Protein AF-A0A5N5KNG8-F1 (afdb_monomer)

Nearest PDB structures (foldseek):
  7qpd-assembly1_C  TM=7.716E-01  e=4.794E-08  Homo sapiens
  6eny-assembly1_G  TM=7.090E-01  e=4.203E-07  Homo sapiens
  1hhn-assembly1_A  TM=4.229E-01  e=1.286E-06  Rattus norvegicus
  1k9c-assembly1_A  TM=4.261E-01  e=5.469E-05  Rattus norvegicus

Radius of gyration: 86.92 Å; Cα contacts (8 Å, |Δi|>4): 122; chains: 1; bounding box: 174×64×246 Å

Sequence (342 aa):
MAVGKARKKYNVPYPTLYAVKSENKEAKLFNCVQNAMKFIGKPLMHATLACMSSGFTGSCLAGFGFLDKIHVDHVEFMGMGMSLPPLASLACPYAASEIAILKSRGSASDARLAAAHEQMRSAEEDAAEWKRKYDIAVREIKAALEKVAASSFEKDFQEMQEMMQQLKFEKEKTEVLLKEKDEILKAKDDEIEMKGKEHEKMKSEFQKLEIERLAQIERAQRHVESLYSNWDLFPPKTIKDPEAKKPEDWDDKEYIPDPEDKKPEGYEDIPKEIPDPAAKKPEDWDDEEDGEWTAPTISNTEYKGPWKPKKIKNPNYQGKWKAQIAHKLLQNTYKPTGLEAC

Solvent-accessible surface area (backbone atoms only — not comparable to full-atom values): 21913 Å² total; per-residue (Å²): 132,60,67,73,62,52,30,66,77,68,72,53,61,86,88,65,84,67,60,55,69,91,81,35,96,59,19,70,60,56,42,49,55,52,52,58,47,61,72,73,67,66,80,94,77,90,88,86,85,88,84,92,84,78,90,79,90,80,86,86,82,88,83,89,84,83,89,87,88,80,89,81,81,87,83,89,80,88,82,87,83,83,90,84,88,83,85,80,90,78,86,64,70,63,66,59,50,53,53,51,52,51,51,53,50,48,55,53,49,51,52,51,49,50,51,50,52,50,53,51,49,52,52,52,51,51,52,51,51,52,48,53,54,49,56,50,53,52,49,52,53,49,53,52,50,51,49,51,52,52,56,47,51,54,48,55,52,50,53,52,50,51,51,52,52,49,53,48,51,51,49,50,52,53,49,51,52,45,52,53,50,52,54,50,50,51,55,49,53,54,51,49,53,53,51,49,54,52,50,51,50,51,50,53,51,50,52,50,51,51,53,51,52,51,54,50,50,53,50,51,50,53,50,51,52,49,52,58,75,73,49,88,80,64,80,73,96,69,50,70,31,90,80,57,70,84,61,92,87,64,36,63,52,60,60,38,69,36,89,81,58,68,82,65,87,66,67,85,74,50,55,63,58,38,66,38,90,82,63,70,84,64,93,89,67,55,57,89,85,77,42,86,88,74,63,62,70,37,76,32,87,82,46,82,67,88,89,74,62,55,72,37,74,34,90,69,42,73,52,78,85,72,72,55,67,42,79,82,71,77,81,81,74,85,73,85,75,82,78,77,86,129

pLDDT: mean 72.71, std 20.7, range [26.59, 97.75]

Mean predicted aligned error: 23.55 Å

Structure (mmCIF, N/CA/C/O backbone):
data_AF-A0A5N5KNG8-F1
#
_entry.id   AF-A0A5N5KNG8-F1
#
loop_
_atom_site.group_PDB
_atom_site.id
_atom_site.type_symbol
_atom_site.label_atom_id
_atom_site.label_alt_id
_atom_site.label_comp_id
_atom_site.label_asym_id
_atom_site.label_entity_id
_atom_site.label_seq_id
_atom_site.pdbx_PDB_ins_code
_atom_site.Cartn_x
_atom_site.Cartn_y
_atom_site.Cartn_z
_atom_site.occupancy
_atom_site.B_iso_or_equiv
_atom_site.auth_seq_id
_atom_site.auth_comp_id
_atom_site.auth_asym_id
_atom_site.auth_atom_id
_atom_site.pdbx_PDB_model_num
ATOM 1 N N . MET A 1 1 ? 28.805 -31.243 -48.136 1.00 53.34 1 MET A N 1
ATOM 2 C CA . MET A 1 1 ? 27.585 -31.792 -47.492 1.00 53.34 1 MET A CA 1
ATOM 3 C C . MET A 1 1 ? 26.406 -31.601 -48.435 1.00 53.34 1 MET A C 1
ATOM 5 O O . MET A 1 1 ? 26.220 -30.491 -48.905 1.00 53.34 1 MET A O 1
ATOM 9 N N . ALA A 1 2 ? 25.622 -32.642 -48.726 1.00 66.31 2 ALA A N 1
ATOM 10 C CA . ALA A 1 2 ? 24.414 -32.495 -49.544 1.00 66.31 2 ALA A CA 1
ATOM 11 C C . ALA A 1 2 ? 23.352 -31.645 -48.814 1.00 66.31 2 ALA A C 1
ATOM 13 O O . ALA A 1 2 ? 23.141 -31.829 -47.612 1.00 66.31 2 ALA A O 1
ATOM 14 N N . VAL A 1 3 ? 22.659 -30.754 -49.535 1.00 66.75 3 VAL A N 1
ATOM 15 C CA . VAL A 1 3 ? 21.649 -29.814 -48.996 1.00 66.75 3 VAL A CA 1
ATOM 16 C C . VAL A 1 3 ? 20.580 -30.514 -48.143 1.00 66.75 3 VAL A C 1
ATOM 18 O O . VAL A 1 3 ? 20.184 -29.988 -47.105 1.00 66.75 3 VAL A O 1
ATOM 21 N N . GLY A 1 4 ? 20.175 -31.734 -48.509 1.00 71.81 4 GLY A N 1
ATOM 22 C CA . GLY A 1 4 ? 19.218 -32.527 -47.728 1.00 71.81 4 GLY A CA 1
ATOM 23 C C . GLY A 1 4 ? 19.711 -32.907 -46.323 1.00 71.81 4 GLY A C 1
ATOM 24 O O . GLY A 1 4 ? 18.935 -32.861 -45.371 1.00 71.81 4 GLY A O 1
ATOM 25 N N . LYS A 1 5 ? 21.009 -33.214 -46.154 1.00 76.62 5 LYS A N 1
ATOM 26 C CA . LYS A 1 5 ? 21.599 -33.497 -44.830 1.00 76.62 5 LYS A CA 1
ATOM 27 C C . LYS A 1 5 ? 21.676 -32.229 -43.973 1.00 76.62 5 LYS A C 1
ATOM 29 O O . LYS A 1 5 ? 21.407 -32.289 -42.778 1.00 76.62 5 LYS A O 1
ATOM 34 N N . ALA A 1 6 ? 21.979 -31.082 -44.588 1.00 71.69 6 ALA A N 1
ATOM 35 C CA . ALA A 1 6 ? 21.994 -29.793 -43.897 1.00 71.69 6 ALA A CA 1
ATOM 36 C C . ALA A 1 6 ? 20.587 -29.378 -43.427 1.00 71.69 6 ALA A C 1
ATOM 38 O O . ALA A 1 6 ? 20.432 -28.948 -42.291 1.00 71.69 6 ALA A O 1
ATOM 39 N N . ARG A 1 7 ? 19.545 -29.587 -44.245 1.00 76.81 7 ARG A N 1
ATOM 40 C CA . ARG A 1 7 ? 18.150 -29.288 -43.863 1.00 76.81 7 ARG A CA 1
ATOM 41 C C . ARG A 1 7 ? 17.686 -30.074 -42.636 1.00 76.81 7 ARG A C 1
ATOM 43 O O . ARG A 1 7 ? 17.068 -29.488 -41.757 1.00 76.81 7 ARG A O 1
ATOM 50 N N . LYS A 1 8 ? 18.040 -31.364 -42.543 1.00 75.88 8 LYS A N 1
ATOM 51 C CA . LYS A 1 8 ? 17.739 -32.195 -41.362 1.00 75.88 8 LYS A CA 1
ATOM 52 C C . LYS A 1 8 ? 18.493 -31.732 -40.115 1.00 75.88 8 LYS A C 1
ATOM 54 O O . LYS A 1 8 ? 17.898 -31.663 -39.050 1.00 75.88 8 LYS A O 1
ATOM 59 N N . LYS A 1 9 ? 19.778 -31.383 -40.248 1.00 76.06 9 LYS A N 1
ATOM 60 C CA . LYS A 1 9 ? 20.605 -30.919 -39.120 1.00 76.06 9 LYS A CA 1
ATOM 61 C C . LYS A 1 9 ? 20.106 -29.591 -38.534 1.00 76.06 9 LYS A C 1
ATOM 63 O O . LYS A 1 9 ? 20.180 -29.397 -37.330 1.00 76.06 9 LYS A O 1
ATOM 68 N N . TYR A 1 10 ? 19.597 -28.704 -39.388 1.00 72.81 10 TYR A N 1
ATOM 69 C CA . TYR A 1 10 ? 19.162 -27.354 -39.014 1.00 72.81 10 TYR A CA 1
ATOM 70 C C . TYR A 1 10 ? 17.643 -27.185 -38.896 1.00 72.81 10 TYR A C 1
ATOM 72 O O . TYR A 1 10 ? 17.178 -26.067 -38.704 1.00 72.81 10 TYR A O 1
ATOM 80 N N . ASN A 1 11 ? 16.886 -28.280 -39.003 1.00 76.25 11 ASN A N 1
ATOM 81 C CA . ASN A 1 11 ? 15.427 -28.316 -38.915 1.00 76.25 11 ASN A CA 1
ATOM 82 C C . ASN A 1 11 ? 14.712 -27.265 -39.792 1.00 76.25 11 ASN A C 1
ATOM 84 O O . ASN A 1 11 ? 13.784 -26.598 -39.346 1.00 76.25 11 ASN A O 1
ATOM 88 N N . VAL A 1 12 ? 15.164 -27.094 -41.043 1.00 77.06 12 VAL A N 1
ATOM 89 C CA . VAL A 1 12 ? 14.555 -26.148 -41.998 1.00 77.06 12 VAL A CA 1
ATOM 90 C C . VAL A 1 12 ? 13.649 -26.915 -42.976 1.00 77.06 12 VAL A C 1
ATOM 92 O O . VAL A 1 12 ? 14.178 -27.606 -43.863 1.00 77.06 12 VAL A O 1
ATOM 95 N N . PRO A 1 13 ? 12.309 -26.824 -42.847 1.00 74.38 13 PRO A N 1
ATOM 96 C CA . PRO A 1 13 ? 11.371 -27.542 -43.710 1.00 74.38 13 PRO A CA 1
ATOM 97 C C . PRO A 1 13 ? 11.353 -26.983 -45.146 1.00 74.38 13 PRO A C 1
ATOM 99 O O . PRO A 1 13 ? 11.681 -25.825 -45.398 1.00 74.38 13 PRO A O 1
ATOM 102 N N . TYR A 1 14 ? 10.994 -27.825 -46.119 1.00 66.56 14 TYR A N 1
ATOM 103 C CA . TYR A 1 14 ? 10.707 -27.391 -47.495 1.00 66.56 14 TYR A CA 1
ATOM 104 C C . TYR A 1 14 ? 9.306 -26.749 -47.528 1.00 66.56 14 TYR A C 1
ATOM 106 O O . TYR A 1 14 ? 8.426 -27.284 -46.854 1.00 66.56 14 TYR A O 1
ATOM 114 N N . PRO A 1 15 ? 9.055 -25.644 -48.260 1.00 71.69 15 PRO A N 1
ATOM 115 C CA . PRO A 1 15 ? 9.842 -25.047 -49.352 1.00 71.69 15 PRO A CA 1
ATOM 116 C C . PRO A 1 15 ? 10.860 -23.965 -48.953 1.00 71.69 15 PRO A C 1
ATOM 118 O O . PRO A 1 15 ? 11.519 -23.399 -49.825 1.00 71.69 15 PRO A O 1
ATOM 121 N N . THR A 1 16 ? 11.045 -23.677 -47.665 1.00 73.38 16 THR A N 1
ATOM 122 C CA . THR A 1 16 ? 11.906 -22.577 -47.204 1.00 73.38 16 THR A CA 1
ATOM 123 C C . THR A 1 16 ? 13.367 -22.772 -47.648 1.00 73.38 16 THR A C 1
ATOM 125 O O . THR A 1 16 ? 13.976 -23.825 -47.423 1.00 73.38 16 THR A O 1
ATOM 128 N N . LEU A 1 17 ? 13.929 -21.775 -48.350 1.00 66.81 17 LEU A N 1
ATOM 129 C CA . LEU A 1 17 ? 15.273 -21.833 -48.956 1.00 66.81 17 LEU A CA 1
ATOM 130 C C . LEU A 1 17 ? 16.379 -21.277 -48.050 1.00 66.81 17 LEU A C 1
ATOM 132 O O . LEU A 1 17 ? 17.514 -21.745 -48.124 1.00 66.81 17 LEU A O 1
ATOM 136 N N . TYR A 1 18 ? 16.049 -20.309 -47.197 1.00 73.50 18 TYR A N 1
ATOM 137 C CA . TYR A 1 18 ? 16.989 -19.625 -46.313 1.00 73.50 18 TYR A CA 1
ATOM 138 C C . TYR A 1 18 ? 16.508 -19.704 -44.869 1.00 73.50 18 TYR A C 1
ATOM 140 O O . TYR A 1 18 ? 15.319 -19.556 -44.604 1.00 73.50 18 TYR A O 1
ATOM 148 N N . ALA A 1 19 ? 17.434 -19.922 -43.938 1.00 75.50 19 ALA A N 1
ATOM 149 C CA . ALA A 1 19 ? 17.120 -19.866 -42.516 1.00 75.50 19 ALA A CA 1
ATOM 150 C C . ALA A 1 19 ? 17.065 -18.400 -42.056 1.00 75.50 19 ALA A C 1
ATOM 152 O O . ALA A 1 19 ? 17.975 -17.617 -42.365 1.00 75.50 19 ALA A O 1
ATOM 153 N N . VAL A 1 20 ? 16.018 -18.038 -41.310 1.00 71.38 20 VAL A N 1
ATOM 154 C CA . VAL A 1 20 ? 15.867 -16.711 -40.700 1.00 71.38 20 VAL A CA 1
ATOM 155 C C . VAL A 1 20 ? 16.736 -16.644 -39.440 1.00 71.38 20 VAL A C 1
ATOM 157 O O . VAL A 1 20 ? 16.743 -17.563 -38.622 1.00 71.38 20 VAL A O 1
ATOM 160 N N . LYS A 1 21 ? 17.507 -15.561 -39.279 1.00 64.31 21 LYS A N 1
ATOM 161 C CA . LYS A 1 21 ? 18.479 -15.413 -38.174 1.00 64.31 21 LYS A CA 1
ATOM 162 C C . LYS A 1 21 ? 17.835 -15.390 -36.781 1.00 64.31 21 LYS A C 1
ATOM 164 O O . LYS A 1 21 ? 18.529 -15.687 -35.816 1.00 64.31 21 LYS A O 1
ATOM 169 N N . SER A 1 22 ? 16.555 -15.036 -36.680 1.00 65.50 22 SER A N 1
ATOM 170 C CA . SER A 1 22 ? 15.796 -15.015 -35.423 1.00 65.50 22 SER A CA 1
ATOM 171 C C . SER A 1 22 ? 15.441 -16.412 -34.910 1.00 65.50 22 SER A C 1
ATOM 173 O O . SER A 1 22 ? 15.302 -16.595 -33.708 1.00 65.50 22 SER A O 1
ATOM 175 N N . GLU A 1 23 ? 15.324 -17.400 -35.799 1.00 62.38 23 GLU A N 1
ATOM 176 C CA . GLU A 1 23 ? 14.787 -18.728 -35.471 1.00 62.38 23 GLU A CA 1
ATOM 177 C C . GLU A 1 23 ? 15.878 -19.792 -35.293 1.00 62.38 23 GLU A C 1
ATOM 179 O O . GLU A 1 23 ? 15.642 -20.827 -34.673 1.00 62.38 23 GLU A O 1
ATOM 184 N N . ASN A 1 24 ? 17.095 -19.561 -35.806 1.00 62.09 24 ASN A N 1
ATOM 185 C CA . ASN A 1 24 ? 18.189 -20.524 -35.692 1.00 62.09 24 ASN A CA 1
ATOM 186 C C . ASN A 1 24 ? 19.553 -19.836 -35.516 1.00 62.09 24 ASN A C 1
ATOM 188 O O . ASN A 1 24 ? 20.009 -19.091 -36.389 1.00 62.09 24 ASN A O 1
ATOM 192 N N . LYS A 1 25 ? 20.245 -20.132 -34.404 1.00 69.75 25 LYS A N 1
ATOM 193 C CA . LYS A 1 25 ? 21.561 -19.551 -34.069 1.00 69.75 25 LYS A CA 1
ATOM 194 C C . LYS A 1 25 ? 22.633 -19.859 -35.129 1.00 69.75 25 LYS A C 1
ATOM 196 O O . LYS A 1 25 ? 23.570 -19.082 -35.294 1.00 69.75 25 LYS A O 1
ATOM 201 N N . GLU A 1 26 ? 22.463 -20.931 -35.908 1.00 68.75 26 GLU A N 1
ATOM 202 C CA . GLU A 1 26 ? 23.384 -21.346 -36.980 1.00 68.75 26 GLU A CA 1
ATOM 203 C C . GLU A 1 26 ? 22.920 -20.946 -38.400 1.00 68.75 26 GLU A C 1
ATOM 205 O O . GLU A 1 26 ? 23.495 -21.387 -39.400 1.00 68.75 26 GLU A O 1
ATOM 210 N N . ALA A 1 27 ? 21.926 -20.054 -38.529 1.00 71.25 27 ALA A N 1
ATOM 211 C CA . ALA A 1 27 ? 21.366 -19.628 -39.820 1.00 71.25 27 ALA A CA 1
ATOM 212 C C . ALA A 1 27 ? 22.417 -19.093 -40.816 1.00 71.25 27 ALA A C 1
ATOM 214 O O . ALA A 1 27 ? 22.312 -19.320 -42.025 1.00 71.25 27 ALA A O 1
ATOM 215 N N . LYS A 1 28 ? 23.470 -18.419 -40.327 1.00 74.94 28 LYS A N 1
ATOM 216 C CA . LYS A 1 28 ? 24.573 -17.923 -41.173 1.00 74.94 28 LYS A CA 1
ATOM 217 C C . LYS A 1 28 ? 25.338 -19.065 -41.859 1.00 74.94 28 LYS A C 1
ATOM 219 O O . LYS A 1 28 ? 25.680 -18.938 -43.034 1.00 74.94 28 LYS A O 1
ATOM 224 N N . LEU A 1 29 ? 25.568 -20.179 -41.160 1.00 73.19 29 LEU A N 1
ATOM 225 C CA . LEU A 1 29 ? 26.319 -21.323 -41.682 1.00 73.19 29 LEU A CA 1
ATOM 226 C C . LEU A 1 29 ? 25.493 -22.104 -42.714 1.00 73.19 29 LEU A C 1
ATOM 228 O O . LEU A 1 29 ? 26.003 -22.445 -43.781 1.00 73.19 29 LEU A O 1
ATOM 232 N N . PHE A 1 30 ? 24.195 -22.304 -42.456 1.00 75.69 30 PHE A N 1
ATOM 233 C CA . PHE A 1 30 ? 23.280 -22.932 -43.416 1.00 75.69 30 PHE A CA 1
ATOM 234 C C . PHE A 1 30 ? 23.156 -22.122 -44.718 1.00 75.69 30 PHE A C 1
ATOM 236 O O . PHE A 1 30 ? 23.279 -22.688 -45.806 1.00 75.69 30 PHE A O 1
ATOM 243 N N . ASN A 1 31 ? 22.986 -20.798 -44.625 1.00 78.06 31 ASN A N 1
ATOM 244 C CA . ASN A 1 31 ? 22.867 -19.924 -45.798 1.00 78.06 31 ASN A CA 1
ATOM 245 C C . ASN A 1 31 ? 24.171 -19.879 -46.621 1.00 78.06 31 ASN A C 1
ATOM 247 O O . ASN A 1 31 ? 24.119 -19.808 -47.849 1.00 78.06 31 ASN A O 1
ATOM 251 N N . CYS A 1 32 ? 25.334 -20.004 -45.973 1.00 77.50 32 CYS A N 1
ATOM 252 C CA . CYS A 1 32 ? 26.623 -20.158 -46.654 1.00 77.50 32 CYS A CA 1
ATOM 253 C C . CYS A 1 32 ? 26.679 -21.455 -47.485 1.00 77.50 32 CYS A C 1
ATOM 255 O O . CYS A 1 32 ? 27.015 -21.421 -48.669 1.00 77.50 32 CYS A O 1
ATOM 257 N N . VAL A 1 33 ? 26.251 -22.587 -46.912 1.00 73.00 33 VAL A N 1
ATOM 258 C CA . VAL A 1 33 ? 26.192 -23.882 -47.617 1.00 73.00 33 VAL A CA 1
ATOM 259 C C . VAL A 1 33 ? 25.193 -23.854 -48.782 1.00 73.00 33 VAL A C 1
ATOM 261 O O . VAL A 1 33 ? 25.483 -24.400 -49.847 1.00 73.00 33 VAL A O 1
ATOM 264 N N . GLN A 1 34 ? 24.041 -23.191 -48.622 1.00 70.69 34 GLN A N 1
ATOM 265 C CA . GLN A 1 34 ? 23.083 -22.991 -49.720 1.00 70.69 34 GLN A CA 1
ATOM 266 C C . GLN A 1 34 ? 23.686 -22.170 -50.868 1.00 70.69 34 GLN A C 1
ATOM 268 O O . GLN A 1 34 ? 23.514 -22.520 -52.035 1.00 70.69 34 GLN A O 1
ATOM 273 N N . ASN A 1 35 ? 24.427 -21.105 -50.554 1.00 69.06 35 ASN A N 1
ATOM 274 C CA . ASN A 1 35 ? 25.057 -20.257 -51.565 1.00 69.06 35 ASN A CA 1
ATOM 275 C C . ASN A 1 35 ? 26.222 -20.962 -52.281 1.00 69.06 35 ASN A C 1
ATOM 277 O O . ASN A 1 35 ? 26.366 -20.806 -53.491 1.00 69.06 35 ASN A O 1
ATOM 281 N N . ALA A 1 36 ? 26.991 -21.798 -51.578 1.00 64.75 36 ALA A N 1
ATOM 282 C CA . ALA A 1 36 ? 28.022 -22.632 -52.197 1.00 64.75 36 ALA A CA 1
ATOM 283 C C . ALA A 1 36 ? 27.419 -23.637 -53.199 1.00 64.75 36 ALA A C 1
ATOM 285 O O . ALA A 1 36 ? 27.959 -23.842 -54.284 1.00 64.75 36 ALA A O 1
ATOM 286 N N . MET A 1 37 ? 26.251 -24.210 -52.887 1.00 58.09 37 MET A N 1
ATOM 287 C CA . MET A 1 37 ? 25.558 -25.135 -53.792 1.00 58.09 37 MET A CA 1
ATOM 288 C C . MET A 1 37 ? 24.884 -24.422 -54.982 1.00 58.09 37 MET A C 1
ATOM 290 O O . MET A 1 37 ? 24.762 -25.020 -56.049 1.00 58.09 37 MET A O 1
ATOM 294 N N . LYS A 1 38 ? 24.492 -23.141 -54.844 1.00 57.88 38 LYS A N 1
ATOM 295 C CA . LYS A 1 38 ? 23.964 -22.317 -55.955 1.00 57.88 38 LYS A CA 1
ATOM 296 C C . LYS A 1 38 ? 24.976 -22.114 -57.088 1.00 57.88 38 LYS A C 1
ATOM 298 O O . LYS A 1 38 ? 24.559 -21.961 -58.232 1.00 57.88 38 LYS A O 1
ATOM 303 N N . PHE A 1 39 ? 26.276 -22.133 -56.789 1.00 45.56 39 PHE A N 1
ATOM 304 C CA . PHE A 1 39 ? 27.335 -22.046 -57.802 1.00 45.56 39 PHE A CA 1
ATOM 305 C C . PHE A 1 39 ? 27.650 -23.390 -58.470 1.00 45.56 39 PHE A C 1
ATOM 307 O O . PHE A 1 39 ? 28.052 -23.414 -59.627 1.00 45.56 39 PHE A O 1
ATOM 314 N N . ILE A 1 40 ? 27.419 -24.503 -57.774 1.00 51.41 40 ILE A N 1
ATOM 315 C CA . ILE A 1 40 ? 27.698 -25.860 -58.275 1.00 51.41 40 ILE A CA 1
ATOM 316 C C . ILE A 1 40 ? 26.503 -26.422 -59.076 1.00 51.41 40 ILE A C 1
ATOM 318 O O . ILE A 1 40 ? 26.654 -27.352 -59.861 1.00 51.41 40 ILE A O 1
ATOM 322 N N . GLY A 1 41 ? 25.309 -25.844 -58.913 1.00 42.81 41 GLY A N 1
ATOM 323 C CA . GLY A 1 41 ? 24.054 -26.312 -59.508 1.00 42.81 41 GLY A CA 1
ATOM 324 C C . GLY A 1 41 ? 23.538 -25.521 -60.715 1.00 42.81 41 GLY A C 1
ATOM 325 O O . GLY A 1 41 ? 22.322 -25.402 -60.851 1.00 42.81 41 GLY A O 1
ATOM 326 N N . LYS A 1 42 ? 24.403 -24.967 -61.578 1.00 36.22 42 LYS A N 1
ATOM 327 C CA . LYS A 1 42 ? 23.974 -24.500 -62.911 1.00 36.22 42 LYS A CA 1
ATOM 328 C C . LYS A 1 42 ? 24.311 -25.568 -63.959 1.00 36.22 42 LYS A C 1
ATOM 330 O O . LYS A 1 42 ? 25.494 -25.803 -64.197 1.00 36.22 42 LYS A O 1
ATOM 335 N N . PRO A 1 43 ? 23.315 -26.223 -64.584 1.00 35.75 43 PRO A N 1
ATOM 336 C CA . PRO A 1 43 ? 23.575 -27.144 -65.673 1.00 35.75 43 PRO A CA 1
ATOM 337 C C . PRO A 1 43 ? 24.025 -26.360 -66.909 1.00 35.75 43 PRO A C 1
ATOM 339 O O . PRO A 1 43 ? 23.364 -25.431 -67.369 1.00 35.75 43 PRO A O 1
ATOM 342 N N . LEU A 1 44 ? 25.184 -26.774 -67.405 1.00 41.16 44 LEU A N 1
ATOM 343 C CA . LEU A 1 44 ? 25.725 -26.584 -68.741 1.00 41.16 44 LEU A CA 1
ATOM 344 C C . LEU A 1 44 ? 24.648 -26.815 -69.817 1.00 41.16 44 LEU A C 1
ATOM 346 O O . LEU A 1 44 ? 24.473 -27.945 -70.244 1.00 41.16 44 LEU A O 1
ATOM 350 N N . MET A 1 45 ? 23.935 -25.770 -70.242 1.00 39.03 45 MET A N 1
ATOM 351 C CA . MET A 1 45 ? 23.184 -25.709 -71.504 1.00 39.03 45 MET A CA 1
ATOM 352 C C . MET A 1 45 ? 23.050 -24.231 -71.907 1.00 39.03 45 MET A C 1
ATOM 354 O O . MET A 1 45 ? 22.549 -23.440 -71.111 1.00 39.03 45 MET A O 1
ATOM 358 N N . HIS A 1 46 ? 23.426 -23.903 -73.149 1.00 38.62 46 HIS A N 1
ATOM 359 C CA . HIS A 1 46 ? 23.447 -22.582 -73.821 1.00 38.62 46 HIS A CA 1
ATOM 360 C C . HIS A 1 46 ? 24.783 -21.821 -73.794 1.00 38.62 46 HIS A C 1
ATOM 362 O O . HIS A 1 46 ? 24.921 -20.804 -73.122 1.00 38.62 46 HIS A O 1
ATOM 368 N N . ALA A 1 47 ? 25.732 -22.284 -74.616 1.00 32.94 47 ALA A N 1
ATOM 369 C CA . ALA A 1 47 ? 26.633 -21.419 -75.390 1.00 32.94 47 ALA A CA 1
ATOM 370 C C . ALA A 1 47 ? 27.302 -22.219 -76.530 1.00 32.94 47 ALA A C 1
ATOM 372 O O . ALA A 1 47 ? 28.520 -22.334 -76.600 1.00 32.94 47 ALA A O 1
ATOM 373 N N . THR A 1 48 ? 26.500 -22.810 -77.419 1.00 35.50 48 THR A N 1
ATOM 374 C CA . THR A 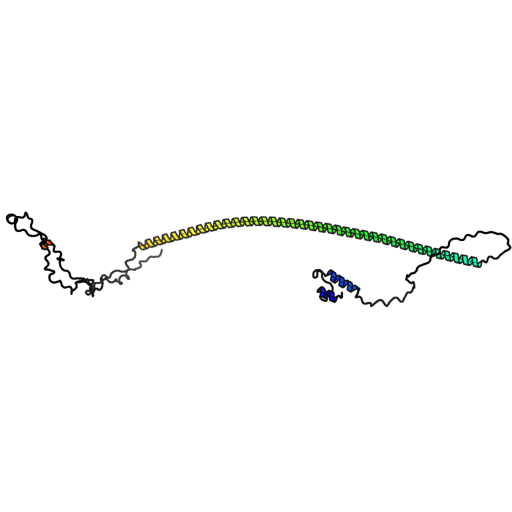1 48 ? 26.968 -23.408 -78.685 1.00 35.50 48 THR A CA 1
ATOM 375 C C . THR A 1 48 ? 26.015 -23.058 -79.824 1.00 35.50 48 THR A C 1
ATOM 377 O O . THR A 1 48 ? 25.496 -23.942 -80.489 1.00 35.50 48 THR A O 1
ATOM 380 N N . LEU A 1 49 ? 25.757 -21.765 -80.051 1.00 39.28 49 LEU A N 1
ATOM 381 C CA . LEU A 1 49 ? 25.366 -21.256 -81.372 1.00 39.28 49 LEU A CA 1
ATOM 382 C C . LEU A 1 49 ? 25.431 -19.722 -81.388 1.00 39.28 49 LEU A C 1
ATOM 384 O O . LEU A 1 49 ? 24.586 -19.081 -80.774 1.00 39.28 49 LEU A O 1
ATOM 388 N N . ALA A 1 50 ? 26.450 -19.183 -82.065 1.00 35.44 50 ALA A N 1
ATOM 389 C CA . ALA A 1 50 ? 26.555 -17.846 -82.679 1.00 35.44 50 ALA A CA 1
ATOM 390 C C . ALA A 1 50 ? 27.970 -17.271 -82.503 1.00 35.44 50 ALA A C 1
ATOM 392 O O . ALA A 1 50 ? 28.215 -16.454 -81.626 1.00 35.44 50 ALA A O 1
ATOM 393 N N . CYS A 1 51 ? 28.901 -17.733 -83.340 1.00 29.61 51 CYS A N 1
ATOM 394 C CA . CYS A 1 51 ? 29.984 -16.913 -83.897 1.00 29.61 51 CYS A CA 1
ATOM 395 C C . CYS A 1 51 ? 30.663 -17.694 -85.036 1.00 29.61 51 CYS A C 1
ATOM 397 O O . CYS A 1 51 ? 31.846 -18.011 -85.000 1.00 29.61 51 CYS A O 1
ATOM 399 N N . MET A 1 52 ? 29.877 -18.033 -86.062 1.00 36.72 52 MET A N 1
ATOM 400 C CA . MET A 1 52 ? 30.394 -18.235 -87.415 1.00 36.72 52 MET A CA 1
ATOM 401 C C . MET A 1 52 ? 30.012 -17.001 -88.232 1.00 36.72 52 MET A C 1
ATOM 403 O O . MET A 1 52 ? 29.005 -17.028 -88.923 1.00 36.72 52 MET A O 1
ATOM 407 N N . SER A 1 53 ? 30.777 -15.915 -88.084 1.00 43.28 53 SER A N 1
ATOM 408 C CA . SER A 1 53 ? 30.926 -14.846 -89.090 1.00 43.28 53 SER A CA 1
ATOM 409 C C . SER A 1 53 ? 31.819 -13.718 -88.562 1.00 43.28 53 SER A C 1
ATOM 411 O O . SER A 1 53 ? 31.334 -12.636 -88.257 1.00 43.28 53 SER A O 1
ATOM 413 N N . SER A 1 54 ? 33.117 -13.988 -88.438 1.00 37.03 54 SER A N 1
ATOM 414 C CA . SER A 1 54 ? 34.206 -13.055 -88.778 1.00 37.03 54 SER A CA 1
ATOM 415 C C . SER A 1 54 ? 35.501 -13.653 -88.246 1.00 37.03 54 SER A C 1
ATOM 417 O O . SER A 1 54 ? 35.793 -13.592 -87.052 1.00 37.03 54 SER A O 1
ATOM 419 N N . GLY A 1 55 ? 36.251 -14.297 -89.136 1.00 38.59 55 GLY A N 1
ATOM 420 C CA . GLY A 1 55 ? 37.598 -14.735 -88.823 1.00 38.59 55 GLY A CA 1
ATOM 421 C C . GLY A 1 55 ? 38.513 -13.536 -88.604 1.00 38.59 55 GLY A C 1
ATOM 422 O O . GLY A 1 55 ? 38.462 -12.571 -89.358 1.00 38.59 55 GLY A O 1
ATOM 423 N N . PHE A 1 56 ? 39.386 -13.638 -87.612 1.00 28.97 56 PHE A N 1
ATOM 424 C CA . PHE A 1 56 ? 40.811 -13.464 -87.851 1.00 28.97 56 PHE A CA 1
ATOM 425 C C . PHE A 1 56 ? 41.567 -14.259 -86.788 1.00 28.97 56 PHE A C 1
ATOM 427 O O . PHE A 1 56 ? 41.358 -14.122 -85.586 1.00 28.97 56 PHE A O 1
ATOM 434 N N . THR A 1 57 ? 42.375 -15.184 -87.278 1.00 37.91 57 THR A N 1
ATOM 435 C CA . THR A 1 57 ? 43.226 -16.104 -86.535 1.00 37.91 57 THR A CA 1
ATOM 436 C C . THR A 1 57 ? 44.364 -15.356 -85.843 1.00 37.91 57 THR A C 1
ATOM 438 O O . THR A 1 57 ? 45.050 -14.566 -86.487 1.00 37.91 57 THR A O 1
ATOM 441 N N . GLY A 1 58 ? 44.616 -15.661 -84.570 1.00 31.80 58 GLY A N 1
ATOM 442 C CA . GLY A 1 58 ? 45.774 -15.167 -83.822 1.00 31.80 58 GLY A CA 1
ATOM 443 C C . GLY A 1 58 ? 45.877 -15.852 -82.462 1.00 31.80 58 GLY A C 1
ATOM 444 O O . GLY A 1 58 ? 45.198 -15.476 -81.518 1.00 31.80 58 GLY A O 1
ATOM 445 N N . SER A 1 59 ? 46.677 -16.913 -82.415 1.00 35.53 59 SER A N 1
ATOM 446 C CA . SER A 1 59 ? 46.823 -17.885 -81.330 1.00 35.53 59 SER A CA 1
ATOM 447 C C . SER A 1 59 ? 47.444 -17.302 -80.053 1.00 35.53 59 SER A C 1
ATOM 449 O O . SER A 1 59 ? 48.539 -16.748 -80.093 1.00 35.53 59 SER A O 1
ATOM 451 N N . CYS A 1 60 ? 46.807 -17.545 -78.906 1.00 29.17 60 CYS A N 1
ATOM 452 C CA . CYS A 1 60 ? 47.493 -17.663 -77.619 1.00 29.17 60 CYS A CA 1
ATOM 453 C C . CYS A 1 60 ? 47.991 -19.107 -77.475 1.00 29.17 60 CYS A C 1
ATOM 455 O O . CYS A 1 60 ? 47.213 -20.029 -77.702 1.00 29.17 60 CYS A O 1
ATOM 457 N N . LEU A 1 61 ? 49.243 -19.319 -77.064 1.00 32.31 61 LEU A N 1
ATOM 458 C CA . LEU A 1 61 ? 49.569 -20.006 -75.806 1.00 32.31 61 LEU A CA 1
ATOM 459 C C . LEU A 1 61 ? 51.083 -20.168 -75.626 1.00 32.31 61 LEU A C 1
ATOM 461 O O . LEU A 1 61 ? 51.837 -20.471 -76.545 1.00 32.31 61 LEU A O 1
ATOM 465 N N . ALA A 1 62 ? 51.469 -19.943 -74.377 1.00 31.84 62 ALA A N 1
ATOM 466 C CA . ALA A 1 62 ? 52.786 -20.108 -73.797 1.00 31.84 62 ALA A CA 1
ATOM 467 C C . ALA A 1 62 ? 53.218 -21.582 -73.702 1.00 31.84 62 ALA A C 1
ATOM 469 O O . ALA A 1 62 ? 52.370 -22.467 -73.588 1.00 31.84 62 ALA A O 1
ATOM 470 N N . GLY A 1 63 ? 54.532 -21.819 -73.588 1.00 29.73 63 GLY A N 1
ATOM 471 C CA . GLY A 1 63 ? 55.040 -23.032 -72.942 1.00 29.73 63 GLY A CA 1
ATOM 472 C C . GLY A 1 63 ? 56.490 -23.438 -73.234 1.00 29.73 63 GLY A C 1
ATOM 473 O O . GLY A 1 63 ? 56.718 -24.187 -74.169 1.00 29.73 63 GLY A O 1
ATOM 474 N N . PHE A 1 64 ? 57.388 -23.058 -72.313 1.00 27.20 64 PHE A N 1
ATOM 475 C CA . PHE A 1 64 ? 58.562 -23.807 -71.807 1.00 27.20 64 PHE A CA 1
ATOM 476 C C . PHE A 1 64 ? 59.821 -24.084 -72.665 1.00 27.20 64 PHE A C 1
ATOM 478 O O . PHE A 1 64 ? 59.761 -24.688 -73.726 1.00 27.20 64 PHE A O 1
ATOM 485 N N . GLY A 1 65 ? 60.983 -23.817 -72.037 1.00 27.00 65 GLY A N 1
ATOM 486 C CA . GLY A 1 65 ? 62.255 -24.544 -72.230 1.00 27.00 65 GLY A CA 1
ATOM 487 C C . GLY A 1 65 ? 63.399 -23.695 -72.814 1.00 27.00 65 GLY A C 1
ATOM 488 O O . GLY A 1 65 ? 63.414 -23.477 -74.011 1.00 27.00 65 GLY A O 1
ATOM 489 N N . PHE A 1 66 ? 64.223 -23.000 -72.017 1.00 27.08 66 PHE A N 1
ATOM 490 C CA . PHE A 1 66 ? 65.520 -23.425 -71.435 1.00 27.08 66 PHE A CA 1
ATOM 491 C C . PHE A 1 66 ? 66.696 -23.601 -72.433 1.00 27.08 66 PHE A C 1
ATOM 493 O O . PHE A 1 66 ? 66.600 -24.427 -73.330 1.00 27.08 66 PHE A O 1
ATOM 500 N N . LEU A 1 67 ? 67.811 -22.895 -72.137 1.00 30.94 67 LEU A N 1
ATOM 501 C CA . LEU A 1 67 ? 69.179 -22.933 -72.721 1.00 30.94 67 LEU A CA 1
ATOM 502 C C . LEU A 1 67 ? 69.258 -22.567 -74.224 1.00 30.94 67 LEU A C 1
ATOM 504 O O . LEU A 1 67 ? 68.530 -23.089 -75.045 1.00 30.94 67 LEU A O 1
ATOM 508 N N . ASP A 1 68 ? 70.085 -21.622 -74.669 1.00 27.53 68 ASP A N 1
ATOM 509 C CA . ASP A 1 68 ? 71.527 -21.644 -74.465 1.00 27.53 68 ASP A CA 1
ATOM 510 C C . ASP A 1 68 ? 72.203 -20.275 -74.627 1.00 27.53 68 ASP A C 1
ATOM 512 O O . ASP A 1 68 ? 71.713 -19.338 -75.258 1.00 27.53 68 ASP A O 1
ATOM 516 N N . LYS A 1 69 ? 73.377 -20.207 -74.015 1.00 34.66 69 LYS A N 1
ATOM 517 C CA . LYS A 1 69 ? 74.254 -19.061 -73.829 1.00 34.66 69 LYS A CA 1
ATOM 518 C C . LYS A 1 69 ? 75.439 -19.248 -74.767 1.00 34.66 69 LYS A C 1
ATOM 520 O O . LYS A 1 69 ? 76.218 -20.159 -74.531 1.00 34.66 69 LYS A O 1
ATOM 525 N N . ILE A 1 70 ? 75.630 -18.388 -75.769 1.00 32.50 70 ILE A N 1
ATOM 526 C CA . ILE A 1 70 ? 76.916 -18.301 -76.479 1.00 32.50 70 ILE A CA 1
ATOM 527 C C . ILE A 1 70 ? 77.303 -16.827 -76.657 1.00 32.50 70 ILE A C 1
ATOM 529 O O . ILE A 1 70 ? 76.782 -16.107 -77.502 1.00 32.50 70 ILE A O 1
ATOM 533 N N . HIS A 1 71 ? 78.225 -16.409 -75.787 1.00 29.36 71 HIS A N 1
ATOM 534 C CA . HIS A 1 71 ? 79.255 -15.404 -76.052 1.00 29.36 71 HIS A CA 1
ATOM 535 C C . HIS A 1 71 ? 80.102 -15.864 -77.244 1.00 29.36 71 HIS A C 1
ATOM 537 O O . HIS A 1 71 ? 80.564 -17.001 -77.205 1.00 29.36 71 HIS A O 1
ATOM 543 N N . VAL A 1 72 ? 80.415 -14.980 -78.195 1.00 31.59 72 VAL A N 1
ATOM 544 C CA . VAL A 1 72 ? 81.732 -14.996 -78.854 1.00 31.59 72 VAL A CA 1
ATOM 545 C C . VAL A 1 72 ? 82.186 -13.558 -79.092 1.00 31.59 72 VAL A C 1
ATOM 547 O O . VAL A 1 72 ? 81.591 -12.808 -79.864 1.00 31.59 72 VAL A O 1
ATOM 550 N N . ASP A 1 73 ? 83.250 -13.222 -78.376 1.00 32.03 73 ASP A N 1
ATOM 551 C CA . ASP A 1 73 ? 84.124 -12.075 -78.543 1.00 32.03 73 ASP A CA 1
ATOM 552 C C . ASP A 1 73 ? 84.934 -12.139 -79.855 1.00 32.03 73 ASP A C 1
ATOM 554 O O . ASP A 1 73 ? 85.317 -13.210 -80.316 1.00 32.03 73 ASP A O 1
ATOM 558 N N . HIS A 1 74 ? 85.233 -10.953 -80.391 1.00 30.23 74 HIS A N 1
ATOM 559 C CA . HIS A 1 74 ? 86.534 -10.525 -80.931 1.00 30.23 74 HIS A 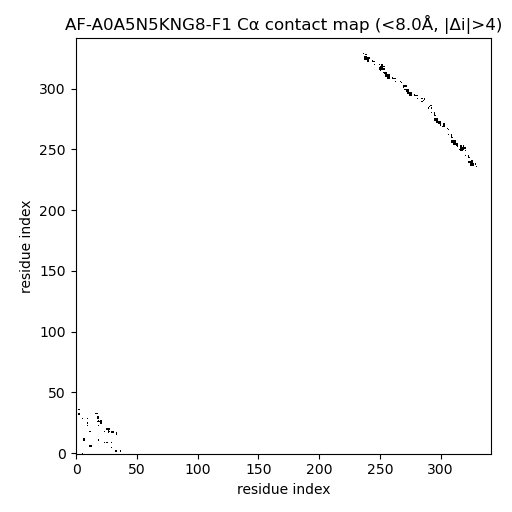CA 1
ATOM 560 C C . HIS A 1 74 ? 87.304 -11.443 -81.909 1.00 30.23 74 HIS A C 1
ATOM 562 O O . HIS A 1 74 ? 87.924 -12.424 -81.512 1.00 30.23 74 HIS A O 1
ATOM 568 N N . VAL A 1 75 ? 87.462 -10.988 -83.161 1.00 31.06 75 VAL A N 1
ATOM 569 C CA . VAL A 1 75 ? 88.664 -11.267 -83.972 1.00 31.06 75 VAL A CA 1
ATOM 570 C C . VAL A 1 75 ? 89.071 -9.992 -84.717 1.00 31.06 75 VAL A C 1
ATOM 572 O O . VAL A 1 75 ? 88.429 -9.580 -85.681 1.00 31.06 75 VAL A O 1
ATOM 575 N N . GLU A 1 76 ? 90.154 -9.372 -84.248 1.00 35.72 76 GLU A N 1
ATOM 576 C CA . GLU A 1 76 ? 91.017 -8.505 -85.053 1.00 35.72 76 GLU A CA 1
ATOM 577 C C . GLU A 1 76 ? 91.873 -9.380 -85.980 1.00 35.72 76 GLU A C 1
ATOM 579 O O . GLU A 1 76 ? 92.386 -10.415 -85.555 1.00 35.72 76 GLU A O 1
ATOM 584 N N . PHE A 1 77 ? 92.111 -8.932 -87.216 1.00 26.59 77 PHE A N 1
ATOM 585 C CA . PHE A 1 77 ? 93.263 -9.384 -87.997 1.00 26.59 77 PHE A CA 1
ATOM 586 C C . PHE A 1 77 ? 93.811 -8.228 -88.848 1.00 26.59 77 PHE A C 1
ATOM 588 O O . PHE A 1 77 ? 93.189 -7.781 -89.811 1.00 26.59 77 PHE A O 1
ATOM 595 N N . MET A 1 78 ? 94.981 -7.721 -88.449 1.00 29.97 78 MET A N 1
ATOM 596 C CA . MET A 1 78 ? 95.874 -6.880 -89.254 1.00 29.97 78 MET A CA 1
ATOM 597 C C . MET A 1 78 ? 96.495 -7.692 -90.402 1.00 29.97 78 MET A C 1
ATOM 599 O O . MET A 1 78 ? 96.817 -8.860 -90.209 1.00 29.97 78 MET A O 1
ATOM 603 N N . GLY A 1 79 ? 96.829 -7.038 -91.525 1.00 30.91 79 GLY A N 1
ATOM 604 C CA . GLY A 1 79 ? 97.960 -7.490 -92.353 1.00 30.91 79 GLY A CA 1
ATOM 605 C C . GLY A 1 79 ? 97.912 -7.208 -93.859 1.00 30.91 79 GLY A C 1
ATOM 606 O O . GLY A 1 79 ? 97.484 -8.063 -94.615 1.00 30.91 79 GLY A O 1
ATOM 607 N N . MET A 1 80 ? 98.462 -6.048 -94.249 1.00 28.80 80 MET A N 1
ATOM 608 C CA . MET A 1 80 ? 99.389 -5.789 -95.379 1.00 28.80 80 MET A CA 1
ATOM 609 C C . MET A 1 80 ? 99.061 -6.182 -96.843 1.00 28.80 80 MET A C 1
ATOM 611 O O . MET A 1 80 ? 98.783 -7.328 -97.160 1.00 28.80 80 MET A O 1
ATOM 615 N N . GLY A 1 81 ? 99.377 -5.249 -97.765 1.00 31.23 81 GLY A N 1
ATOM 616 C CA . GLY A 1 81 ? 100.217 -5.598 -98.931 1.00 31.23 81 GLY A CA 1
ATOM 617 C C . GLY A 1 81 ? 99.673 -5.403 -100.357 1.00 31.23 81 GLY A C 1
ATOM 618 O O . GLY A 1 81 ? 99.448 -6.377 -101.052 1.00 31.23 81 GLY A O 1
ATOM 619 N N . MET A 1 82 ? 99.538 -4.142 -100.787 1.00 31.33 82 MET A N 1
ATOM 620 C CA . MET A 1 82 ? 99.867 -3.542 -102.107 1.00 31.33 82 MET A CA 1
ATOM 621 C C . MET A 1 82 ? 99.729 -4.291 -103.469 1.00 31.33 82 MET A C 1
ATOM 623 O O . MET A 1 82 ? 100.351 -5.319 -103.701 1.00 31.33 82 MET A O 1
ATOM 627 N N . SER A 1 83 ? 99.192 -3.510 -104.440 1.00 33.16 83 SER A N 1
ATOM 628 C CA . SER A 1 83 ? 99.567 -3.385 -105.883 1.00 33.16 83 SER A CA 1
ATOM 629 C C . SER A 1 83 ? 99.040 -4.458 -106.867 1.00 33.16 83 SER A C 1
ATOM 631 O O . SER A 1 83 ? 99.251 -5.635 -106.628 1.00 33.16 83 SER A O 1
ATOM 633 N N . LEU A 1 84 ? 98.429 -4.194 -108.039 1.00 29.94 84 LEU A N 1
ATOM 634 C CA . LEU A 1 84 ? 98.184 -3.017 -108.910 1.00 29.94 84 LEU A CA 1
ATOM 635 C C . LEU A 1 84 ? 97.013 -3.385 -109.905 1.00 29.94 84 LEU A C 1
ATOM 637 O O . LEU A 1 84 ? 96.620 -4.550 -109.939 1.00 29.94 84 LEU A O 1
ATOM 641 N N . PRO A 1 85 ? 96.448 -2.450 -110.711 1.00 61.38 85 PRO A N 1
ATOM 642 C CA . PRO A 1 85 ? 95.146 -2.543 -111.412 1.00 61.38 85 PRO A CA 1
ATOM 643 C C . PRO A 1 85 ? 95.297 -2.981 -112.898 1.00 61.38 85 PRO A C 1
ATOM 645 O O . PRO A 1 85 ? 96.435 -3.218 -113.309 1.00 61.38 85 PRO A O 1
ATOM 648 N N . PRO A 1 86 ? 94.236 -3.087 -113.745 1.00 45.81 86 PRO A N 1
ATOM 649 C CA . PRO A 1 86 ? 93.652 -1.896 -114.401 1.00 45.81 86 PRO A CA 1
ATOM 650 C C . PRO A 1 86 ? 92.165 -2.009 -114.855 1.00 45.81 86 PRO A C 1
ATOM 652 O O . PRO A 1 86 ? 91.590 -3.082 -114.961 1.00 45.81 86 PRO A O 1
ATOM 655 N N . LEU A 1 87 ? 91.601 -0.854 -115.231 1.00 31.89 87 LEU A N 1
ATOM 656 C CA . LEU A 1 87 ? 90.529 -0.667 -116.226 1.00 31.89 87 LEU A CA 1
ATOM 657 C C . LEU A 1 87 ? 89.097 -1.167 -115.926 1.00 31.89 87 LEU A C 1
ATOM 659 O O . LEU A 1 87 ? 88.732 -2.315 -116.122 1.00 31.89 87 LEU A O 1
ATOM 663 N N . ALA A 1 88 ? 88.265 -0.153 -115.683 1.00 35.97 88 ALA A N 1
ATOM 664 C CA . ALA A 1 88 ? 87.058 0.141 -116.452 1.00 35.97 88 ALA A CA 1
ATOM 665 C C . ALA A 1 88 ? 85.801 -0.723 -116.242 1.00 35.97 88 ALA A C 1
ATOM 667 O O . ALA A 1 88 ? 85.710 -1.872 -116.644 1.00 35.97 88 ALA A O 1
ATOM 668 N N . SER A 1 89 ? 84.760 0.007 -115.828 1.00 44.03 89 SER A N 1
ATOM 669 C CA . SER A 1 89 ? 83.428 -0.042 -116.433 1.00 44.03 89 SER A CA 1
ATOM 670 C C . SER A 1 89 ? 82.627 -1.325 -116.220 1.00 44.03 89 SER A C 1
ATOM 672 O O . SER A 1 89 ? 82.789 -2.304 -116.934 1.00 44.03 89 SER A O 1
ATOM 674 N N . LEU A 1 90 ? 81.688 -1.262 -115.272 1.00 41.62 90 LEU A N 1
ATOM 675 C CA . LEU A 1 90 ? 80.253 -1.496 -115.493 1.00 41.62 90 LEU A CA 1
ATOM 676 C C . LEU A 1 90 ? 79.548 -1.384 -114.135 1.00 41.62 90 LEU A C 1
ATOM 678 O O . LEU A 1 90 ? 79.349 -2.357 -113.412 1.00 41.62 90 LEU A O 1
ATOM 682 N N . ALA A 1 91 ? 79.162 -0.159 -113.777 1.00 42.72 91 ALA A N 1
ATOM 683 C CA . ALA A 1 91 ? 78.073 0.022 -112.833 1.00 42.72 91 ALA A CA 1
ATOM 684 C C . ALA A 1 91 ? 76.823 -0.623 -113.452 1.00 42.72 91 ALA A C 1
ATOM 686 O O . ALA A 1 91 ? 76.410 -0.235 -114.543 1.00 42.72 91 ALA A O 1
ATOM 687 N N . CYS A 1 92 ? 76.236 -1.612 -112.778 1.00 36.53 92 CYS A N 1
ATOM 688 C CA . CYS A 1 92 ? 74.909 -2.107 -113.117 1.00 36.53 92 CYS A CA 1
ATOM 689 C C . CYS A 1 92 ? 73.880 -1.190 -112.424 1.00 36.53 92 CYS A C 1
ATOM 691 O O . CYS A 1 92 ? 73.762 -1.242 -111.198 1.00 36.53 92 CYS A O 1
ATOM 693 N N . PRO A 1 93 ? 73.138 -0.330 -113.149 1.00 54.62 93 PRO A N 1
ATOM 694 C CA . PRO A 1 93 ? 72.182 0.604 -112.541 1.00 54.62 93 PRO A CA 1
ATOM 695 C C . PRO A 1 93 ? 70.956 -0.096 -111.924 1.00 54.62 93 PRO A C 1
ATOM 697 O O . PRO A 1 93 ? 70.212 0.519 -111.164 1.00 54.62 93 PRO A O 1
ATOM 700 N N . TYR A 1 94 ? 70.757 -1.386 -112.212 1.00 52.62 94 TYR A N 1
ATOM 701 C CA . TYR A 1 94 ? 69.575 -2.143 -111.802 1.00 52.62 94 TYR A CA 1
ATOM 702 C C . TYR A 1 94 ? 69.594 -2.514 -110.305 1.00 52.62 94 TYR A C 1
ATOM 704 O O . TYR A 1 94 ? 68.657 -2.183 -109.580 1.00 52.62 94 TYR A O 1
ATOM 712 N N . ALA A 1 95 ? 70.702 -3.064 -109.793 1.00 56.78 95 ALA A N 1
ATOM 713 C CA . ALA A 1 95 ? 70.834 -3.435 -108.376 1.00 56.78 95 ALA A CA 1
ATOM 714 C C . ALA A 1 95 ? 70.808 -2.219 -107.427 1.00 56.78 95 ALA A C 1
ATOM 716 O O . ALA A 1 95 ? 70.241 -2.281 -106.337 1.00 56.78 95 ALA A O 1
ATOM 717 N N . ALA A 1 96 ? 71.368 -1.081 -107.852 1.00 64.44 96 ALA A N 1
ATOM 718 C CA . ALA A 1 96 ? 71.312 0.162 -107.082 1.00 64.44 96 ALA A CA 1
ATOM 719 C C . ALA A 1 96 ? 69.877 0.717 -106.973 1.00 64.44 96 ALA A C 1
ATOM 721 O O . ALA A 1 96 ? 69.500 1.252 -105.930 1.00 64.44 96 ALA A O 1
ATOM 722 N N . SER A 1 97 ? 69.065 0.555 -108.026 1.00 69.88 97 SER A N 1
ATOM 723 C CA . SER A 1 97 ? 67.672 1.014 -108.047 1.00 69.88 97 SER A CA 1
ATOM 724 C C . SER A 1 97 ? 66.751 0.175 -107.150 1.00 69.88 97 SER A C 1
ATOM 726 O O . SER A 1 97 ? 65.933 0.733 -106.421 1.00 69.88 97 SER A O 1
ATOM 728 N N . GLU A 1 98 ? 66.935 -1.149 -107.105 1.00 73.38 98 GLU A N 1
ATOM 729 C CA . GLU A 1 98 ? 66.161 -2.033 -106.223 1.00 73.38 98 GLU A CA 1
ATOM 730 C C . GLU A 1 98 ? 66.514 -1.831 -104.744 1.00 73.38 98 GLU A C 1
ATOM 732 O O . GLU A 1 98 ? 65.618 -1.762 -103.901 1.00 73.38 98 GLU A O 1
ATOM 737 N N . ILE A 1 99 ? 67.798 -1.638 -104.417 1.00 75.81 99 ILE A N 1
ATOM 738 C CA . ILE A 1 99 ? 68.233 -1.297 -103.053 1.00 75.81 99 ILE A CA 1
ATOM 739 C C . ILE A 1 99 ? 67.637 0.049 -102.617 1.00 75.81 99 ILE A C 1
ATOM 741 O O . ILE A 1 99 ? 67.202 0.186 -101.472 1.00 75.81 99 ILE A O 1
ATOM 745 N N . ALA A 1 100 ? 67.557 1.033 -103.518 1.00 75.12 100 ALA A N 1
ATOM 746 C CA . ALA A 1 100 ? 66.928 2.319 -103.226 1.00 75.12 100 ALA A CA 1
ATOM 747 C C . ALA A 1 100 ? 65.418 2.184 -102.951 1.00 75.12 100 ALA A C 1
ATOM 749 O O . ALA A 1 100 ? 64.924 2.774 -101.988 1.00 75.12 100 ALA A O 1
ATOM 750 N N . ILE A 1 101 ? 64.701 1.361 -103.727 1.00 79.00 101 ILE A N 1
ATOM 751 C CA . ILE A 1 101 ? 63.268 1.077 -103.525 1.00 79.00 101 ILE A CA 1
ATOM 752 C C . ILE A 1 101 ? 63.028 0.303 -102.220 1.00 79.00 101 ILE A C 1
ATOM 754 O O . ILE A 1 101 ? 62.083 0.593 -101.483 1.00 79.00 101 ILE A O 1
ATOM 758 N N . LEU A 1 102 ? 63.869 -0.679 -101.892 1.00 77.56 102 LEU A N 1
ATOM 759 C CA . LEU A 1 102 ? 63.766 -1.413 -100.628 1.00 77.56 102 LEU A CA 1
ATOM 760 C C . LEU A 1 102 ? 64.072 -0.510 -99.431 1.00 77.56 102 LEU A C 1
ATOM 762 O O . LEU A 1 102 ? 63.355 -0.565 -98.435 1.00 77.56 102 LEU A O 1
ATOM 766 N N . LYS A 1 103 ? 65.055 0.388 -99.549 1.00 81.44 103 LYS A N 1
ATOM 767 C CA . LYS A 1 103 ? 65.366 1.388 -98.522 1.00 81.44 103 LYS A CA 1
ATOM 768 C C . LYS A 1 103 ? 64.225 2.390 -98.327 1.00 81.44 103 LYS A C 1
ATOM 770 O O . LYS A 1 103 ? 63.924 2.735 -97.189 1.00 81.44 103 LYS A O 1
ATOM 775 N N . SER A 1 104 ? 63.546 2.811 -99.399 1.00 81.69 104 SER A N 1
ATOM 776 C CA . SER A 1 104 ? 62.371 3.688 -99.298 1.00 81.69 104 SER A CA 1
ATOM 777 C C . SER A 1 104 ? 61.135 2.971 -98.745 1.00 81.69 104 SER A C 1
ATOM 779 O O . SER A 1 104 ? 60.309 3.580 -98.071 1.00 81.69 104 SER A O 1
ATOM 781 N N . ARG A 1 105 ? 60.980 1.668 -99.016 1.00 81.88 105 ARG A N 1
ATOM 782 C CA . ARG A 1 105 ? 59.911 0.850 -98.418 1.00 81.88 105 ARG A CA 1
ATOM 783 C C . ARG A 1 105 ? 60.184 0.562 -96.941 1.00 81.88 105 ARG A C 1
ATOM 785 O O . ARG A 1 105 ? 59.241 0.629 -96.160 1.00 81.88 105 ARG A O 1
ATOM 792 N N . GLY A 1 106 ? 61.444 0.319 -96.573 1.00 82.81 106 GLY A N 1
ATOM 793 C CA . GLY A 1 106 ? 61.905 0.181 -95.190 1.00 82.81 106 GLY A CA 1
ATOM 794 C C . GLY A 1 106 ? 61.684 1.457 -94.378 1.00 82.81 106 GLY A C 1
ATOM 795 O O . GLY A 1 106 ? 61.051 1.416 -93.330 1.00 82.81 106 GLY A O 1
ATOM 796 N N . SER A 1 107 ? 62.063 2.622 -94.916 1.00 83.12 107 SER A N 1
ATOM 797 C CA . SER A 1 107 ? 61.800 3.901 -94.241 1.00 83.12 107 SER A CA 1
ATOM 798 C C . SER A 1 107 ? 60.303 4.206 -94.103 1.00 83.12 107 SER A C 1
ATOM 800 O O . SER A 1 107 ? 59.877 4.776 -93.100 1.00 83.12 107 SER A O 1
ATOM 802 N N . ALA A 1 108 ? 59.477 3.788 -95.068 1.00 84.19 108 ALA A N 1
ATOM 803 C CA . ALA A 1 108 ? 58.024 3.914 -94.977 1.00 84.19 108 ALA A CA 1
ATOM 804 C C . ALA A 1 108 ? 57.399 2.960 -93.939 1.00 84.19 108 ALA A C 1
ATOM 806 O O . ALA A 1 108 ? 56.428 3.339 -93.281 1.00 84.19 108 ALA A O 1
ATOM 807 N N . SER A 1 109 ? 57.916 1.735 -93.772 1.00 82.56 109 SER A N 1
ATOM 808 C CA . SER A 1 109 ? 57.476 0.833 -92.698 1.00 82.56 109 SER A CA 1
ATOM 809 C C . SER A 1 109 ? 57.931 1.310 -91.323 1.00 82.56 109 SER A C 1
ATOM 811 O O . SER A 1 109 ? 57.131 1.263 -90.392 1.00 82.56 109 SER A O 1
ATOM 813 N N . ASP A 1 110 ? 59.146 1.846 -91.211 1.00 86.44 110 ASP A N 1
ATOM 814 C CA . ASP A 1 110 ? 59.667 2.406 -89.960 1.00 86.44 110 ASP A CA 1
ATOM 815 C C . ASP A 1 110 ? 58.854 3.632 -89.527 1.00 86.44 110 ASP A C 1
ATOM 817 O O . ASP A 1 110 ? 58.488 3.756 -88.360 1.00 86.44 110 ASP A O 1
ATOM 821 N N . ALA A 1 111 ? 58.462 4.493 -90.473 1.00 89.44 111 ALA A N 1
ATOM 822 C CA . ALA A 1 111 ? 57.570 5.620 -90.201 1.00 89.44 111 ALA A CA 1
ATOM 823 C C . ALA A 1 111 ? 56.176 5.173 -89.721 1.00 89.44 111 ALA A C 1
ATOM 825 O O . ALA A 1 111 ? 55.598 5.789 -88.826 1.00 89.44 111 ALA A O 1
ATOM 826 N N . ARG A 1 112 ? 55.631 4.081 -90.278 1.00 90.06 112 ARG A N 1
ATOM 827 C CA . ARG A 1 112 ? 54.350 3.504 -89.827 1.00 90.06 112 ARG A CA 1
ATOM 828 C C . ARG A 1 112 ? 54.459 2.873 -88.444 1.00 90.06 112 ARG A C 1
ATOM 830 O O . ARG A 1 112 ? 53.536 3.023 -87.651 1.00 90.06 112 ARG A O 1
ATOM 837 N N . LEU A 1 113 ? 55.568 2.196 -88.150 1.00 89.94 113 LEU A N 1
ATOM 838 C CA . LEU A 1 113 ? 55.829 1.614 -86.836 1.00 89.94 113 LEU A CA 1
ATOM 839 C C . LEU A 1 113 ? 56.004 2.709 -85.775 1.00 89.94 113 LEU A C 1
ATOM 841 O O . LEU A 1 113 ? 55.419 2.612 -84.702 1.00 89.94 113 LEU A O 1
ATOM 845 N N . ALA A 1 114 ? 56.712 3.794 -86.101 1.00 90.62 114 ALA A N 1
ATOM 846 C CA . ALA A 1 114 ? 56.828 4.963 -85.233 1.00 90.62 114 ALA A CA 1
ATOM 847 C C . ALA A 1 114 ? 55.466 5.629 -84.972 1.00 90.62 114 ALA A C 1
ATOM 849 O O . ALA A 1 114 ? 55.145 5.928 -83.824 1.00 90.62 114 ALA A O 1
ATOM 850 N N . ALA A 1 115 ? 54.631 5.793 -86.006 1.00 92.56 115 ALA A N 1
ATOM 851 C CA . ALA A 1 115 ? 53.274 6.314 -85.848 1.00 92.56 115 ALA A CA 1
ATOM 852 C C . ALA A 1 115 ? 52.395 5.389 -84.987 1.00 92.56 115 ALA A C 1
ATOM 854 O O . ALA A 1 115 ? 51.677 5.869 -84.116 1.00 92.56 115 ALA A O 1
ATOM 855 N N . ALA A 1 116 ? 52.479 4.069 -85.179 1.00 92.25 116 ALA A N 1
ATOM 856 C CA . ALA A 1 116 ? 51.755 3.097 -84.362 1.00 92.25 116 ALA A CA 1
ATOM 857 C C . ALA A 1 116 ? 52.220 3.107 -82.894 1.00 92.25 116 ALA A C 1
ATOM 859 O O . ALA A 1 116 ? 51.387 3.086 -81.993 1.00 92.25 116 ALA A O 1
ATOM 860 N N . HIS A 1 117 ? 53.529 3.204 -82.641 1.00 92.25 117 HIS A N 1
ATOM 861 C CA . HIS A 1 117 ? 54.082 3.334 -81.289 1.00 92.25 117 HIS A CA 1
ATOM 862 C C . HIS A 1 117 ? 53.661 4.637 -80.600 1.00 92.25 117 HIS A C 1
ATOM 864 O O . HIS A 1 117 ? 53.449 4.639 -79.391 1.00 92.25 117 HIS A O 1
ATOM 870 N N . GLU A 1 118 ? 53.537 5.739 -81.341 1.00 92.62 118 GLU A N 1
ATOM 871 C CA . GLU A 1 118 ? 53.042 7.006 -80.794 1.00 92.62 118 GLU A CA 1
ATOM 872 C C . GLU A 1 118 ? 51.554 6.918 -80.436 1.00 92.62 118 GLU A C 1
ATOM 874 O O . GLU A 1 118 ? 51.158 7.332 -79.353 1.00 92.62 118 GLU A O 1
ATOM 879 N N . GLN A 1 119 ? 50.739 6.292 -81.293 1.00 93.62 119 GLN A N 1
ATOM 880 C CA . GLN A 1 119 ? 49.325 6.035 -80.996 1.00 93.62 119 GLN A CA 1
ATOM 881 C C . GLN A 1 119 ? 49.157 5.122 -79.773 1.00 93.62 119 GLN A C 1
ATOM 883 O O . GLN A 1 119 ? 48.293 5.369 -78.936 1.00 93.62 119 GLN A O 1
ATOM 888 N N . MET A 1 120 ? 50.003 4.095 -79.632 1.00 90.06 120 MET A N 1
ATOM 889 C CA . MET A 1 120 ? 50.008 3.231 -78.448 1.00 90.06 120 MET A CA 1
ATOM 890 C C . MET A 1 120 ? 50.404 3.993 -77.180 1.00 90.06 120 MET A C 1
ATOM 892 O O . MET A 1 120 ? 49.705 3.874 -76.178 1.00 90.06 120 MET A O 1
ATOM 896 N N . ARG A 1 121 ? 51.469 4.808 -77.220 1.00 92.38 121 ARG A N 1
ATOM 897 C CA . ARG A 1 121 ? 51.876 5.630 -76.067 1.00 92.38 121 ARG A CA 1
ATOM 898 C C . ARG A 1 121 ? 50.806 6.649 -75.680 1.00 92.38 121 ARG A C 1
ATOM 900 O O . ARG A 1 121 ? 50.487 6.747 -74.503 1.00 92.38 121 ARG A O 1
ATOM 907 N N . SER A 1 122 ? 50.190 7.320 -76.653 1.00 94.12 122 SER A N 1
ATOM 908 C CA . SER A 1 122 ? 49.067 8.234 -76.404 1.00 94.12 122 SER A CA 1
ATOM 909 C C . SER A 1 122 ? 47.892 7.516 -75.732 1.00 94.12 122 SER A C 1
ATOM 911 O O . SER A 1 122 ? 47.337 8.021 -74.763 1.00 94.12 122 SER A O 1
ATOM 913 N N . ALA A 1 123 ? 47.537 6.313 -76.196 1.00 93.38 123 ALA A N 1
ATOM 914 C CA . ALA A 1 123 ? 46.456 5.531 -75.598 1.00 93.38 123 ALA A CA 1
ATOM 915 C C . ALA A 1 123 ? 46.787 5.043 -74.172 1.00 93.38 123 ALA A C 1
ATOM 917 O O . ALA A 1 123 ? 45.899 4.978 -73.319 1.00 93.38 123 ALA A O 1
ATOM 918 N N . GLU A 1 124 ? 48.050 4.704 -73.893 1.00 94.06 124 GLU A N 1
ATOM 919 C CA . GLU A 1 124 ? 48.521 4.354 -72.546 1.00 94.06 124 GLU A CA 1
ATOM 920 C C . GLU A 1 124 ? 48.499 5.559 -71.596 1.00 94.06 124 GLU A C 1
ATOM 922 O O . GLU A 1 124 ? 48.091 5.419 -70.439 1.00 94.06 124 GLU A O 1
ATOM 927 N N . GLU A 1 125 ? 48.891 6.740 -72.076 1.00 93.75 125 GLU A N 1
ATOM 928 C CA . GLU A 1 125 ? 48.831 7.994 -71.323 1.00 93.75 125 GLU A CA 1
ATOM 929 C C . GLU A 1 125 ? 47.384 8.374 -70.995 1.00 93.75 125 GLU A C 1
ATOM 931 O O . GLU A 1 125 ? 47.071 8.603 -69.824 1.00 93.75 125 GLU A O 1
ATOM 936 N N . ASP A 1 126 ? 46.476 8.307 -71.971 1.00 94.38 126 ASP A N 1
ATOM 937 C CA . ASP A 1 126 ? 45.044 8.520 -71.753 1.00 94.38 126 ASP A CA 1
ATOM 938 C C . ASP A 1 126 ? 44.489 7.531 -70.715 1.00 94.38 126 ASP A C 1
ATOM 940 O O . ASP A 1 126 ? 43.804 7.921 -69.765 1.00 94.38 126 ASP A O 1
ATOM 944 N N . ALA A 1 127 ? 44.818 6.240 -70.831 1.00 93.31 127 ALA A N 1
ATOM 945 C CA . ALA A 1 127 ? 44.397 5.227 -69.864 1.00 93.31 127 ALA A CA 1
ATOM 946 C C . ALA A 1 127 ? 44.945 5.506 -68.451 1.00 93.31 127 ALA A C 1
ATOM 948 O O . ALA A 1 127 ? 44.231 5.329 -67.456 1.00 93.31 127 ALA A O 1
ATOM 949 N N . ALA A 1 128 ? 46.191 5.976 -68.343 1.00 93.75 128 ALA A N 1
ATOM 950 C CA . ALA A 1 128 ? 46.794 6.373 -67.076 1.00 93.75 128 ALA A CA 1
ATOM 951 C C . ALA A 1 128 ? 46.119 7.621 -66.483 1.00 93.75 128 ALA A C 1
ATOM 953 O O . ALA A 1 128 ? 45.901 7.682 -65.268 1.00 93.75 128 ALA A O 1
ATOM 954 N N . GLU A 1 129 ? 45.733 8.594 -67.308 1.00 95.31 129 GLU A N 1
ATOM 955 C CA . GLU A 1 129 ? 44.962 9.758 -66.874 1.00 95.31 129 GLU A CA 1
ATOM 956 C C . GLU A 1 129 ? 43.572 9.375 -66.367 1.00 95.31 129 GLU A C 1
ATOM 958 O O . GLU A 1 129 ? 43.161 9.824 -65.293 1.00 95.31 129 GLU A O 1
ATOM 963 N N . TRP A 1 130 ? 42.854 8.515 -67.093 1.00 94.25 130 TRP A N 1
ATOM 964 C CA . TRP A 1 130 ? 41.553 8.004 -66.661 1.00 94.25 130 TRP A CA 1
ATOM 965 C C . TRP A 1 130 ? 41.655 7.229 -65.351 1.00 94.25 130 TRP A C 1
ATOM 967 O O . TRP A 1 130 ? 40.821 7.417 -64.464 1.00 94.25 130 TRP A O 1
ATOM 977 N N . LYS A 1 131 ? 42.714 6.433 -65.173 1.00 95.81 131 LYS A N 1
ATOM 978 C CA . LYS A 1 131 ? 42.991 5.748 -63.908 1.00 95.81 131 LYS A CA 1
ATOM 979 C C . LYS A 1 131 ? 43.223 6.735 -62.764 1.00 95.81 131 LYS A C 1
ATOM 981 O O . LYS A 1 131 ? 42.620 6.581 -61.708 1.00 95.81 131 LYS A O 1
ATOM 986 N N . ARG A 1 132 ? 44.017 7.793 -62.973 1.00 95.69 132 ARG A N 1
ATOM 987 C CA . ARG A 1 132 ? 44.223 8.846 -61.960 1.00 95.69 132 ARG A CA 1
ATOM 988 C C . ARG A 1 132 ? 42.914 9.548 -61.598 1.00 95.69 132 ARG A C 1
ATOM 990 O O . ARG A 1 132 ? 42.650 9.744 -60.414 1.00 95.69 132 ARG A O 1
ATOM 997 N N . LYS A 1 133 ? 42.088 9.897 -62.590 1.00 96.00 133 LYS A N 1
ATOM 998 C CA . LYS A 1 133 ? 40.766 10.515 -62.375 1.00 96.00 133 LYS A CA 1
ATOM 999 C C . LYS A 1 133 ? 39.845 9.587 -61.578 1.00 96.00 133 LYS A C 1
ATOM 1001 O O . LYS A 1 133 ? 39.224 10.029 -60.614 1.00 96.00 133 LYS A O 1
ATOM 1006 N N . TYR A 1 134 ? 39.820 8.300 -61.918 1.00 94.88 134 TYR A N 1
ATOM 1007 C CA . TYR A 1 134 ? 39.062 7.287 -61.186 1.00 94.88 134 TYR A CA 1
ATOM 1008 C C . TYR A 1 134 ? 39.559 7.127 -59.741 1.00 94.88 134 TYR A C 1
ATOM 1010 O O . TYR A 1 134 ? 38.762 7.168 -58.809 1.00 94.88 134 TYR A O 1
ATOM 1018 N N . ASP A 1 135 ? 40.872 7.031 -59.528 1.00 95.06 135 ASP A N 1
ATOM 1019 C CA . ASP A 1 135 ? 41.469 6.888 -58.196 1.00 95.06 135 ASP A CA 1
ATOM 1020 C C . ASP A 1 135 ? 41.243 8.127 -57.310 1.00 95.06 135 ASP A C 1
ATOM 1022 O O . ASP A 1 135 ? 41.179 8.016 -56.084 1.00 95.06 135 ASP A O 1
ATOM 1026 N N . ILE A 1 136 ? 41.136 9.323 -57.899 1.00 95.12 136 ILE A N 1
ATOM 1027 C CA . ILE A 1 136 ? 40.727 10.544 -57.187 1.00 95.12 136 ILE A CA 1
ATOM 1028 C C . ILE A 1 136 ? 39.248 10.448 -56.797 1.00 95.12 136 ILE A C 1
ATOM 1030 O O . ILE A 1 136 ? 38.936 10.569 -55.614 1.00 95.12 136 ILE A O 1
ATOM 1034 N N . ALA A 1 137 ? 38.362 10.134 -57.747 1.00 94.88 137 ALA A N 1
ATOM 1035 C CA . ALA A 1 137 ? 36.927 10.012 -57.489 1.00 94.88 137 ALA A CA 1
ATOM 1036 C C . ALA A 1 137 ? 36.612 8.950 -56.417 1.00 94.88 137 ALA A C 1
ATOM 1038 O O . ALA A 1 137 ? 35.813 9.181 -55.511 1.00 94.88 137 ALA A O 1
ATOM 1039 N N . VAL A 1 138 ? 37.290 7.798 -56.453 1.00 95.44 138 VAL A N 1
ATOM 1040 C CA . VAL A 1 138 ? 37.143 6.744 -55.437 1.00 95.44 138 VAL A CA 1
ATOM 1041 C C . VAL A 1 138 ? 37.606 7.224 -54.063 1.00 95.44 138 VAL A C 1
ATOM 1043 O O . VAL A 1 138 ? 36.949 6.930 -53.062 1.00 95.44 138 VAL A O 1
ATOM 1046 N N . ARG A 1 139 ? 38.714 7.972 -53.984 1.00 93.94 139 ARG A N 1
ATOM 1047 C CA . ARG A 1 139 ? 39.192 8.536 -52.713 1.00 93.94 139 ARG A CA 1
ATOM 1048 C C . ARG A 1 139 ? 38.224 9.563 -52.141 1.00 93.94 139 ARG A C 1
ATOM 1050 O O . ARG A 1 139 ? 37.994 9.544 -50.937 1.00 93.94 139 ARG A O 1
ATOM 1057 N N . GLU A 1 140 ? 37.632 10.408 -52.976 1.00 95.25 140 GLU A N 1
ATOM 1058 C CA . GLU A 1 140 ? 36.628 11.385 -52.547 1.00 95.25 140 GLU A CA 1
ATOM 1059 C C . GLU A 1 140 ? 35.365 10.704 -52.017 1.00 95.25 140 GLU A C 1
ATOM 1061 O O . GLU A 1 140 ? 34.905 11.029 -50.922 1.00 95.25 140 GLU A O 1
ATOM 1066 N N . ILE A 1 141 ? 34.853 9.698 -52.733 1.00 93.56 141 ILE A N 1
ATOM 1067 C CA . ILE A 1 141 ? 33.692 8.913 -52.292 1.00 93.56 141 ILE A CA 1
ATOM 1068 C C . ILE A 1 141 ? 34.003 8.183 -50.982 1.00 93.56 141 ILE A C 1
ATOM 1070 O O . ILE A 1 141 ? 33.189 8.197 -50.058 1.00 93.56 141 ILE A O 1
ATOM 1074 N N . LYS A 1 142 ? 35.191 7.579 -50.864 1.00 95.31 142 LYS A N 1
ATOM 1075 C CA . LYS A 1 142 ? 35.619 6.894 -49.639 1.00 95.31 142 LYS A CA 1
ATOM 1076 C C . LYS A 1 142 ? 35.724 7.863 -48.458 1.00 95.31 142 LYS A C 1
ATOM 1078 O O . LYS A 1 142 ? 35.208 7.560 -47.386 1.00 95.31 142 LYS A O 1
ATOM 1083 N N . ALA A 1 143 ? 36.324 9.034 -48.658 1.00 92.25 143 ALA A N 1
ATOM 1084 C CA . ALA A 1 143 ? 36.434 10.057 -47.622 1.00 92.25 143 ALA A CA 1
ATOM 1085 C C . ALA A 1 143 ? 35.061 10.617 -47.212 1.00 92.25 143 ALA A C 1
ATOM 1087 O O . ALA A 1 143 ? 34.825 10.870 -46.031 1.00 92.25 143 ALA A O 1
ATOM 1088 N N . ALA A 1 144 ? 34.137 10.789 -48.161 1.00 90.00 144 ALA A N 1
ATOM 1089 C CA . ALA A 1 144 ? 32.763 11.183 -47.866 1.00 90.00 144 ALA A CA 1
ATOM 1090 C C . ALA A 1 144 ? 32.035 10.108 -47.042 1.00 90.00 144 ALA A C 1
ATOM 1092 O O . ALA A 1 144 ? 31.386 10.438 -46.052 1.00 90.00 144 ALA A O 1
ATOM 1093 N N . LEU A 1 145 ? 32.197 8.827 -47.390 1.00 89.25 145 LEU A N 1
ATOM 1094 C CA . LEU A 1 145 ? 31.594 7.710 -46.662 1.00 89.25 145 LEU A CA 1
ATOM 1095 C C . LEU A 1 145 ? 32.141 7.583 -45.233 1.00 89.25 145 LEU A C 1
ATOM 1097 O O . LEU A 1 145 ? 31.363 7.400 -44.301 1.00 89.25 145 LEU A O 1
ATOM 1101 N N . GLU A 1 146 ? 33.455 7.719 -45.042 1.00 89.00 146 GLU A N 1
ATOM 1102 C CA . GLU A 1 146 ? 34.079 7.687 -43.712 1.00 89.00 146 GLU A CA 1
ATOM 1103 C C . GLU A 1 146 ? 33.625 8.863 -42.839 1.00 89.00 146 GLU A C 1
ATOM 1105 O O . GLU A 1 146 ? 33.345 8.671 -41.659 1.00 89.00 146 GLU A O 1
ATOM 1110 N N . LYS A 1 147 ? 33.460 10.064 -43.411 1.00 87.56 147 LYS A N 1
ATOM 1111 C CA . LYS A 1 147 ? 32.890 11.213 -42.689 1.00 87.56 147 LYS A CA 1
ATOM 1112 C C . LYS A 1 147 ? 31.438 10.982 -42.294 1.00 87.56 147 LYS A C 1
ATOM 1114 O O . LYS A 1 147 ? 31.066 11.295 -41.168 1.00 87.56 147 LYS A O 1
ATOM 1119 N N . VAL A 1 148 ? 30.628 10.419 -43.191 1.00 86.50 148 VAL A N 1
ATOM 1120 C CA . VAL A 1 148 ? 29.239 10.058 -42.876 1.00 86.50 148 VAL A CA 1
ATOM 1121 C C . VAL A 1 148 ? 29.213 9.019 -41.753 1.00 86.50 148 VAL A C 1
ATOM 1123 O O . VAL A 1 148 ? 28.504 9.227 -40.773 1.00 86.50 148 VAL A O 1
ATOM 1126 N N . ALA A 1 149 ? 30.043 7.976 -41.826 1.00 85.50 149 ALA A N 1
ATOM 1127 C CA . ALA A 1 149 ? 30.141 6.947 -40.792 1.00 85.50 149 ALA A CA 1
ATOM 1128 C C . ALA A 1 149 ? 30.614 7.503 -39.434 1.00 85.50 149 ALA A C 1
ATOM 1130 O O . ALA A 1 149 ? 29.997 7.210 -38.413 1.00 85.50 149 ALA A O 1
ATOM 1131 N N . ALA A 1 150 ? 31.649 8.351 -39.415 1.00 83.94 150 ALA A N 1
ATOM 1132 C CA . ALA A 1 150 ? 32.139 8.996 -38.195 1.00 83.94 150 ALA A CA 1
ATOM 1133 C C . ALA A 1 150 ? 31.097 9.954 -37.596 1.00 83.94 150 ALA A C 1
ATOM 1135 O O . ALA A 1 150 ? 30.862 9.937 -36.392 1.00 83.94 150 ALA A O 1
ATOM 1136 N N . SER A 1 151 ? 30.415 10.740 -38.437 1.00 77.94 151 SER A N 1
ATOM 1137 C CA . SER A 1 151 ? 29.347 11.641 -37.987 1.00 77.94 151 SER A CA 1
ATOM 1138 C C . SER A 1 151 ? 28.108 10.898 -37.483 1.00 77.94 151 SER A C 1
ATOM 1140 O O . SER A 1 151 ? 27.410 11.415 -36.620 1.00 77.94 151 SER A O 1
ATOM 1142 N N . SER A 1 152 ? 27.828 9.703 -38.014 1.00 83.19 152 SER A N 1
ATOM 1143 C CA . SER A 1 152 ? 26.737 8.843 -37.549 1.00 83.19 152 SER A CA 1
ATOM 1144 C C . SER A 1 152 ? 27.063 8.255 -36.182 1.00 83.19 152 SER A C 1
ATOM 1146 O O . SER A 1 152 ? 26.239 8.342 -35.285 1.00 83.19 152 SER A O 1
ATOM 1148 N N . PHE A 1 153 ? 28.275 7.725 -35.996 1.00 87.88 153 PHE A N 1
ATOM 1149 C CA . PHE A 1 153 ? 28.679 7.122 -34.724 1.00 87.88 153 PHE A CA 1
ATOM 1150 C C . PHE A 1 153 ? 28.709 8.136 -33.573 1.00 87.88 153 PHE A C 1
ATOM 1152 O O . PHE A 1 153 ? 28.249 7.831 -32.477 1.00 87.88 153 PHE A O 1
ATOM 1159 N N . GLU A 1 154 ? 29.214 9.348 -33.822 1.00 89.19 154 GLU A N 1
ATOM 1160 C CA . GLU A 1 154 ? 29.230 10.410 -32.809 1.00 89.19 154 GLU A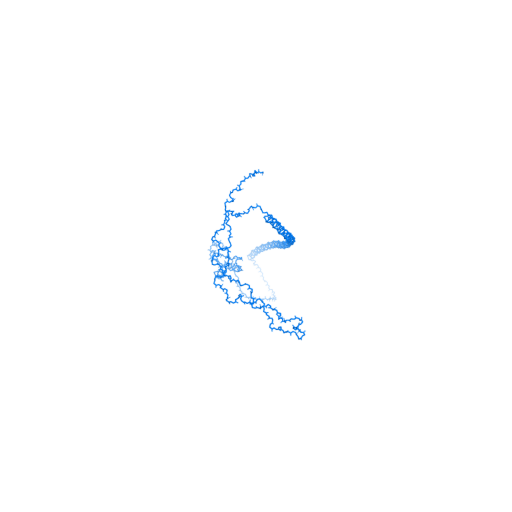 CA 1
ATOM 1161 C C . GLU A 1 154 ? 27.807 10.824 -32.403 1.00 89.19 154 GLU A C 1
ATOM 1163 O O . GLU A 1 154 ? 27.527 11.006 -31.221 1.00 89.19 154 GLU A O 1
ATOM 1168 N N . LYS A 1 155 ? 26.880 10.903 -33.371 1.00 92.38 155 LYS A N 1
ATOM 1169 C CA . LYS A 1 155 ? 25.459 11.159 -33.097 1.00 92.38 155 LYS A CA 1
ATOM 1170 C C . LYS A 1 155 ? 24.825 10.031 -32.289 1.00 92.38 155 LYS A C 1
ATOM 1172 O O . LYS A 1 155 ? 24.208 10.317 -31.273 1.00 92.38 155 LYS A O 1
ATOM 1177 N N . ASP A 1 156 ? 25.037 8.775 -32.680 1.00 91.81 156 ASP A N 1
ATOM 1178 C CA . ASP A 1 156 ? 24.494 7.611 -31.965 1.00 91.81 156 ASP A CA 1
ATOM 1179 C C . ASP A 1 156 ? 25.012 7.548 -30.513 1.00 91.81 156 ASP A C 1
ATOM 1181 O O . ASP A 1 156 ? 24.278 7.207 -29.584 1.00 91.81 156 ASP A O 1
ATOM 1185 N N . PHE A 1 157 ? 26.284 7.898 -30.293 1.00 95.62 157 PHE A N 1
ATOM 1186 C CA . PHE A 1 157 ? 26.875 7.964 -28.957 1.00 95.62 157 PHE A CA 1
ATOM 1187 C C . PHE A 1 157 ? 26.275 9.099 -28.120 1.00 95.62 157 PHE A C 1
ATOM 1189 O O . PHE A 1 157 ? 25.917 8.874 -26.961 1.00 95.62 157 PHE A O 1
ATOM 1196 N N . GLN A 1 158 ? 26.122 10.285 -28.711 1.00 91.19 158 GLN A N 1
ATOM 1197 C CA . GLN A 1 158 ? 25.509 11.442 -28.066 1.00 91.19 158 GLN A CA 1
ATOM 1198 C C . GLN A 1 158 ? 24.036 11.173 -27.707 1.00 91.19 158 GLN A C 1
ATOM 1200 O O . GLN A 1 158 ? 23.636 11.391 -26.565 1.00 91.19 158 GLN A O 1
ATOM 1205 N N . GLU A 1 159 ? 23.252 10.596 -28.622 1.00 93.94 159 GLU A N 1
ATOM 1206 C CA . GLU A 1 159 ? 21.855 10.205 -28.386 1.00 93.94 159 GLU A CA 1
ATOM 1207 C C . GLU A 1 159 ? 21.736 9.165 -27.263 1.00 93.94 159 GLU A C 1
ATOM 1209 O O . GLU A 1 159 ? 20.869 9.266 -26.393 1.00 93.94 159 GLU A O 1
ATOM 1214 N N . MET A 1 160 ? 22.634 8.177 -27.222 1.00 93.31 160 MET A N 1
ATOM 1215 C CA . MET A 1 160 ? 22.660 7.180 -26.149 1.00 93.31 160 MET A CA 1
ATOM 1216 C C . MET A 1 160 ? 23.019 7.803 -24.789 1.00 93.31 160 MET A C 1
ATOM 1218 O O . MET A 1 160 ? 22.470 7.399 -23.759 1.00 93.31 160 MET A O 1
ATOM 1222 N N . GLN A 1 161 ? 23.928 8.782 -24.757 1.00 93.50 161 GLN A N 1
ATOM 1223 C CA . GLN A 1 161 ? 24.257 9.517 -23.535 1.00 93.50 161 GLN A CA 1
ATOM 1224 C C . GLN A 1 161 ? 23.083 10.368 -23.046 1.00 93.50 161 GLN A C 1
ATOM 1226 O O . GLN A 1 161 ? 22.767 10.333 -21.855 1.00 93.50 161 GLN A O 1
ATOM 1231 N N . GLU A 1 162 ? 22.415 11.083 -23.948 1.00 95.25 162 GLU A N 1
ATOM 1232 C CA . GLU A 1 162 ? 21.232 11.891 -23.643 1.00 95.25 162 GLU A CA 1
ATOM 1233 C C . GLU A 1 162 ? 20.076 11.014 -23.156 1.00 95.25 162 GLU A C 1
ATOM 1235 O O . GLU A 1 162 ? 19.475 11.307 -22.124 1.00 95.25 162 GLU A O 1
ATOM 1240 N N . MET A 1 163 ? 19.842 9.866 -23.798 1.00 92.38 163 MET A N 1
ATOM 1241 C CA . MET A 1 163 ? 18.873 8.872 -23.332 1.00 92.38 163 MET A CA 1
ATOM 1242 C C . MET A 1 163 ? 19.214 8.371 -21.924 1.00 92.38 163 MET A C 1
ATOM 1244 O O . MET A 1 163 ? 18.336 8.265 -21.070 1.00 92.38 163 MET A O 1
ATOM 1248 N N . MET A 1 164 ? 20.489 8.087 -21.639 1.00 91.56 164 MET A N 1
ATOM 1249 C CA . MET A 1 164 ? 20.908 7.674 -20.298 1.00 91.56 164 MET A CA 1
ATOM 1250 C C . MET A 1 164 ? 20.674 8.784 -19.264 1.00 91.56 164 MET A C 1
ATOM 1252 O O . MET A 1 164 ? 20.262 8.495 -18.140 1.00 91.56 164 MET A O 1
ATOM 1256 N N . GLN A 1 165 ? 20.936 10.044 -19.612 1.00 94.06 165 GLN A N 1
ATOM 1257 C CA . GLN A 1 165 ? 20.665 11.188 -18.740 1.00 94.06 165 GLN A CA 1
ATOM 1258 C C . GLN A 1 165 ? 19.164 11.378 -18.508 1.00 94.06 165 GLN A C 1
ATOM 1260 O O . GLN A 1 165 ? 18.749 11.578 -17.367 1.00 94.06 165 GLN A O 1
ATOM 1265 N N . GLN A 1 166 ? 18.346 11.227 -19.549 1.00 95.50 166 GLN A N 1
ATOM 1266 C CA . GLN A 1 166 ? 16.895 11.290 -19.442 1.00 95.50 166 GLN A CA 1
ATOM 1267 C C . GLN A 1 166 ? 16.355 10.180 -18.539 1.00 95.50 166 GLN A C 1
ATOM 1269 O O . GLN A 1 166 ? 15.591 10.463 -17.623 1.00 95.50 166 GLN A O 1
ATOM 1274 N N . LEU A 1 167 ? 16.813 8.938 -18.715 1.00 93.38 167 LEU A N 1
ATOM 1275 C CA . LEU A 1 167 ? 16.428 7.823 -17.847 1.00 93.38 167 LEU A CA 1
ATOM 1276 C C . LEU A 1 167 ? 16.840 8.053 -16.388 1.00 93.38 167 LEU A C 1
ATOM 1278 O O . LEU A 1 167 ? 16.104 7.682 -15.476 1.00 93.38 167 LEU A O 1
ATOM 1282 N N . LYS A 1 168 ? 18.001 8.676 -16.144 1.00 95.56 168 LYS A N 1
ATOM 1283 C CA . LYS A 1 168 ? 18.417 9.064 -14.787 1.00 95.56 168 LYS A CA 1
ATOM 1284 C C . LYS A 1 168 ? 17.476 10.108 -14.192 1.00 95.56 168 LYS A C 1
ATOM 1286 O O . LYS A 1 168 ? 17.041 9.929 -13.060 1.00 95.56 168 LYS A O 1
ATOM 1291 N N . PHE A 1 169 ? 17.137 11.144 -14.954 1.00 93.69 169 PHE A N 1
ATOM 1292 C CA . PHE A 1 169 ? 16.221 12.192 -14.510 1.00 93.69 169 PHE A CA 1
ATOM 1293 C C . PHE A 1 169 ? 14.803 11.658 -14.273 1.00 93.69 169 PHE A C 1
ATOM 1295 O O . PHE A 1 169 ? 14.180 11.972 -13.264 1.00 93.69 169 PHE A O 1
ATOM 1302 N N . GLU A 1 170 ? 14.295 10.806 -15.164 1.00 93.69 170 GLU A N 1
ATOM 1303 C CA . GLU A 1 170 ? 13.003 10.142 -14.993 1.00 93.69 170 GLU A CA 1
ATOM 1304 C C . GLU A 1 170 ? 13.003 9.250 -13.753 1.00 93.69 170 GLU A C 1
ATOM 1306 O O . GLU A 1 170 ? 12.073 9.329 -12.951 1.00 93.69 170 GLU A O 1
ATOM 1311 N N . LYS A 1 171 ? 14.068 8.468 -13.537 1.00 96.38 171 LYS A N 1
ATOM 1312 C CA . LYS A 1 171 ? 14.226 7.664 -12.324 1.00 96.38 171 LYS A CA 1
ATOM 1313 C C . LYS A 1 171 ? 14.204 8.541 -11.073 1.00 96.38 171 LYS A C 1
ATOM 1315 O O . LYS A 1 171 ? 13.438 8.249 -10.159 1.00 96.38 171 LYS A O 1
ATOM 1320 N N . GLU A 1 172 ? 14.982 9.617 -11.038 1.00 95.25 172 GLU A N 1
ATOM 1321 C CA . GLU A 1 172 ? 15.019 10.545 -9.903 1.00 95.25 172 GLU A CA 1
ATOM 1322 C C . GLU A 1 172 ? 13.652 11.200 -9.665 1.00 95.25 172 GLU A C 1
ATOM 1324 O O . GLU A 1 172 ? 13.163 11.216 -8.540 1.00 95.25 172 GLU A O 1
ATOM 1329 N N . LYS A 1 173 ? 12.959 11.629 -10.725 1.00 96.50 173 LYS A N 1
ATOM 1330 C CA . LYS A 1 173 ? 11.593 12.159 -10.637 1.00 96.50 173 LYS A CA 1
ATOM 1331 C C . LYS A 1 173 ? 10.622 11.131 -10.056 1.00 96.50 173 LYS A C 1
ATOM 1333 O O . LYS A 1 173 ? 9.804 11.476 -9.206 1.00 96.50 173 LYS A O 1
ATOM 1338 N N . THR A 1 174 ? 10.697 9.873 -10.494 1.00 92.25 174 THR A N 1
ATOM 1339 C CA . THR A 1 174 ? 9.859 8.803 -9.931 1.00 92.25 174 THR A CA 1
ATOM 1340 C C . THR A 1 174 ? 10.221 8.483 -8.486 1.00 92.25 174 THR A C 1
ATOM 1342 O O . THR A 1 174 ? 9.326 8.198 -7.701 1.00 92.25 174 THR A O 1
ATOM 1345 N N . GLU A 1 175 ? 11.498 8.577 -8.115 1.00 95.31 175 GLU A N 1
ATOM 1346 C CA . GLU A 1 175 ? 11.967 8.358 -6.748 1.00 95.31 175 GLU A CA 1
ATOM 1347 C C . GLU A 1 175 ? 11.481 9.465 -5.806 1.00 95.31 175 GLU A C 1
ATOM 1349 O O . GLU A 1 175 ? 11.004 9.172 -4.713 1.00 95.31 175 GLU A O 1
ATOM 1354 N N . VAL A 1 176 ? 11.537 10.727 -6.239 1.00 96.00 176 VAL A N 1
ATOM 1355 C CA . VAL A 1 176 ? 10.997 11.867 -5.485 1.00 96.00 176 VAL A CA 1
ATOM 1356 C C . VAL A 1 176 ? 9.484 11.736 -5.316 1.00 96.00 176 VAL A C 1
ATOM 1358 O O . VAL A 1 176 ? 8.989 11.855 -4.200 1.00 96.00 176 VAL A O 1
ATOM 1361 N N . LEU A 1 177 ? 8.750 11.410 -6.387 1.00 94.88 177 LEU A N 1
ATOM 1362 C CA . LEU A 1 177 ? 7.303 11.172 -6.308 1.00 94.88 177 LEU A CA 1
ATOM 1363 C C . LEU A 1 177 ? 6.951 9.991 -5.396 1.00 94.88 177 LEU A C 1
ATOM 1365 O O . LEU A 1 177 ? 5.900 9.998 -4.760 1.00 94.88 177 LEU A O 1
ATOM 1369 N N . LEU A 1 178 ? 7.794 8.957 -5.358 1.00 95.62 178 LEU A N 1
ATOM 1370 C CA . LEU A 1 178 ? 7.604 7.814 -4.471 1.00 95.62 178 LEU A CA 1
ATOM 1371 C C . LEU A 1 178 ? 7.822 8.218 -3.010 1.00 95.62 178 LEU A C 1
ATOM 1373 O O . LEU A 1 178 ? 6.967 7.928 -2.183 1.00 95.62 178 LEU A O 1
ATOM 1377 N N . LYS A 1 179 ? 8.881 8.980 -2.716 1.00 96.19 179 LYS A N 1
ATOM 1378 C CA . LYS A 1 179 ? 9.133 9.537 -1.377 1.00 96.19 179 LYS A CA 1
ATOM 1379 C C . LYS A 1 179 ? 7.987 10.430 -0.896 1.00 96.19 179 LYS A C 1
ATOM 1381 O O . LYS A 1 179 ? 7.524 10.264 0.224 1.00 96.19 179 LYS A O 1
ATOM 1386 N N . GLU A 1 180 ? 7.477 11.315 -1.751 1.00 96.50 180 GLU A N 1
ATOM 1387 C CA . GLU A 1 180 ? 6.327 12.170 -1.422 1.00 96.50 180 GLU A CA 1
ATOM 1388 C C . GLU A 1 180 ? 5.065 11.340 -1.131 1.00 96.50 180 GLU A C 1
ATOM 1390 O O . GLU A 1 180 ? 4.345 11.599 -0.166 1.00 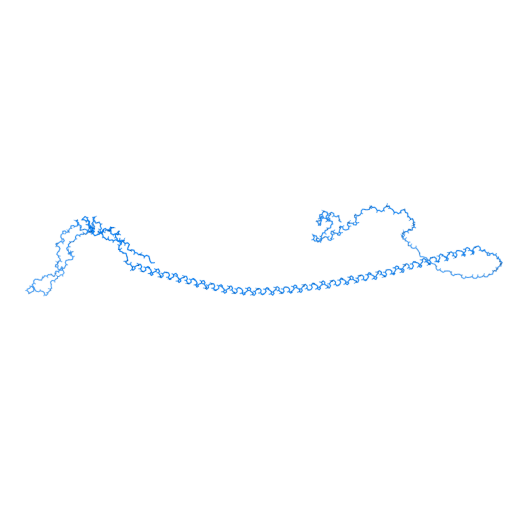96.50 180 GLU A O 1
ATOM 1395 N N . LYS A 1 181 ? 4.804 10.293 -1.925 1.00 97.44 181 LYS A N 1
ATOM 1396 C CA . LYS A 1 181 ? 3.691 9.368 -1.664 1.00 97.44 181 LYS A CA 1
ATOM 1397 C C . LYS A 1 181 ? 3.857 8.608 -0.352 1.00 97.44 181 LYS A C 1
ATOM 1399 O O . LYS A 1 181 ? 2.865 8.447 0.354 1.00 97.44 181 LYS A O 1
ATOM 1404 N N . ASP A 1 182 ? 5.067 8.166 -0.026 1.00 97.31 182 ASP A N 1
ATOM 1405 C CA . ASP A 1 182 ? 5.359 7.470 1.230 1.00 97.31 182 ASP A CA 1
ATOM 1406 C C . ASP A 1 182 ? 5.156 8.400 2.441 1.00 97.31 182 ASP A C 1
ATOM 1408 O O . ASP A 1 182 ? 4.596 7.984 3.456 1.00 97.31 182 ASP A O 1
ATOM 1412 N N . GLU A 1 183 ? 5.525 9.681 2.326 1.00 96.56 183 GLU A N 1
ATOM 1413 C CA . GLU A 1 183 ? 5.247 10.699 3.348 1.00 96.56 183 GLU A CA 1
ATOM 1414 C C . GLU A 1 183 ? 3.739 10.952 3.521 1.00 96.56 183 GLU A C 1
ATOM 1416 O O . GLU A 1 183 ? 3.249 11.018 4.652 1.00 96.56 183 GLU A O 1
ATOM 1421 N N . ILE A 1 184 ? 2.980 11.028 2.421 1.00 96.25 184 ILE A N 1
ATOM 1422 C CA . ILE A 1 184 ? 1.514 11.163 2.456 1.00 96.25 184 ILE A CA 1
ATOM 1423 C C . ILE A 1 184 ? 0.863 9.934 3.095 1.00 96.25 184 ILE A C 1
ATOM 1425 O O . ILE A 1 184 ? -0.061 10.084 3.895 1.00 96.25 184 ILE A O 1
ATOM 1429 N N . LEU A 1 185 ? 1.320 8.728 2.750 1.00 94.12 185 LEU A N 1
ATOM 1430 C CA . LEU A 1 185 ? 0.815 7.488 3.338 1.00 94.12 185 LEU A CA 1
ATOM 1431 C C . LEU A 1 185 ? 1.051 7.468 4.843 1.00 94.12 185 LEU A C 1
ATOM 1433 O O . LEU A 1 185 ? 0.108 7.243 5.592 1.00 94.12 185 LEU A O 1
ATOM 1437 N N . LYS A 1 186 ? 2.258 7.823 5.287 1.00 96.31 186 LYS A N 1
ATOM 1438 C CA . LYS A 1 186 ? 2.567 7.920 6.713 1.00 96.31 186 LYS A CA 1
ATOM 1439 C C . LYS A 1 186 ? 1.651 8.914 7.437 1.00 96.31 186 LYS A C 1
ATOM 1441 O O . LYS A 1 186 ? 1.100 8.588 8.481 1.00 96.31 186 LYS A O 1
ATOM 1446 N N . ALA A 1 187 ? 1.421 10.096 6.859 1.00 96.56 187 ALA A N 1
ATOM 1447 C CA . ALA A 1 187 ? 0.495 11.074 7.432 1.00 96.56 187 ALA A CA 1
ATOM 1448 C C . ALA A 1 187 ? -0.959 10.560 7.479 1.00 96.56 187 ALA A C 1
ATOM 1450 O O . ALA A 1 187 ? -1.706 10.880 8.405 1.00 96.56 187 ALA A O 1
ATOM 1451 N N . LYS A 1 188 ? -1.375 9.763 6.487 1.00 97.31 188 LYS A N 1
ATOM 1452 C CA . LYS A 1 188 ? -2.700 9.130 6.457 1.00 97.31 188 LYS A CA 1
ATOM 1453 C C . LYS A 1 188 ? -2.836 8.021 7.493 1.00 97.31 188 LYS A C 1
ATOM 1455 O O . LYS A 1 188 ? -3.896 7.925 8.105 1.00 97.31 188 LYS A O 1
ATOM 1460 N N . ASP A 1 189 ? -1.790 7.237 7.714 1.00 96.88 189 ASP A N 1
ATOM 1461 C CA . ASP A 1 189 ? -1.760 6.210 8.754 1.00 96.88 189 ASP A CA 1
ATOM 1462 C C . ASP A 1 189 ? -1.877 6.844 10.152 1.00 96.88 189 ASP A C 1
ATOM 1464 O O . ASP A 1 189 ? -2.710 6.406 10.949 1.00 96.88 189 ASP A O 1
ATOM 1468 N N . ASP A 1 190 ? -1.160 7.947 10.408 1.00 96.25 190 ASP A N 1
ATOM 1469 C CA . ASP A 1 190 ? -1.280 8.723 11.653 1.00 96.25 190 ASP A CA 1
ATOM 1470 C C . ASP A 1 190 ? -2.710 9.295 11.830 1.00 96.25 190 ASP A C 1
ATOM 1472 O O . ASP A 1 190 ? -3.288 9.243 12.921 1.00 96.25 190 ASP A O 1
ATOM 1476 N N . GLU A 1 191 ? -3.331 9.806 10.754 1.00 96.31 191 GLU A N 1
ATOM 1477 C CA . GLU A 1 191 ? -4.723 10.293 10.763 1.00 96.31 191 GLU A CA 1
ATOM 1478 C C . GLU A 1 191 ? -5.720 9.166 11.094 1.00 96.31 191 GLU A C 1
ATOM 1480 O O . GLU A 1 191 ? -6.678 9.375 11.846 1.00 96.31 191 GLU A O 1
ATOM 1485 N N . ILE A 1 192 ? -5.500 7.964 10.552 1.00 95.88 192 ILE A N 1
ATOM 1486 C CA . ILE A 1 192 ? -6.320 6.778 10.824 1.00 95.88 192 ILE A CA 1
ATOM 1487 C C . ILE A 1 192 ? -6.163 6.337 12.280 1.00 95.88 192 ILE A C 1
ATOM 1489 O O . ILE A 1 192 ? -7.168 6.027 12.919 1.00 95.88 192 ILE A O 1
ATOM 1493 N N . GLU A 1 193 ? -4.947 6.340 12.830 1.00 94.31 193 GLU A N 1
ATOM 1494 C CA . GLU A 1 193 ? -4.712 5.980 14.231 1.00 94.31 193 GLU A CA 1
ATOM 1495 C C . GLU A 1 193 ? -5.447 6.938 15.180 1.00 94.31 193 GLU A C 1
ATOM 1497 O O . GLU A 1 193 ? -6.142 6.504 16.105 1.00 94.31 193 GLU A O 1
ATOM 1502 N N . MET A 1 194 ? -5.353 8.245 14.923 1.00 93.75 194 MET A N 1
ATOM 1503 C CA . MET A 1 194 ? -6.049 9.259 15.715 1.00 93.75 194 MET A CA 1
ATOM 1504 C C . MET A 1 194 ? -7.571 9.104 15.625 1.00 93.75 194 MET A C 1
ATOM 1506 O O . MET A 1 194 ? -8.241 9.062 16.658 1.00 93.75 194 MET A O 1
ATOM 1510 N N . LYS A 1 195 ? -8.117 8.912 14.417 1.00 96.44 195 LYS A N 1
ATOM 1511 C CA . LYS A 1 195 ? -9.548 8.627 14.216 1.00 96.44 195 LYS A CA 1
ATOM 1512 C C . LYS A 1 195 ? -9.987 7.324 14.883 1.00 96.44 195 LYS A C 1
ATOM 1514 O O . LYS A 1 195 ? -11.100 7.246 15.398 1.00 96.44 195 LYS A O 1
ATOM 1519 N N . GLY A 1 196 ? -9.125 6.309 14.910 1.00 95.50 196 GLY A N 1
ATOM 1520 C CA . GLY A 1 196 ? -9.361 5.053 15.619 1.00 95.50 196 GLY A CA 1
ATOM 1521 C C . GLY A 1 196 ? -9.534 5.273 17.122 1.00 95.50 196 GLY A C 1
ATOM 1522 O O . GLY A 1 196 ? -10.521 4.812 17.698 1.00 95.50 196 GLY A O 1
ATOM 1523 N N . LYS A 1 197 ? -8.636 6.053 17.739 1.00 95.69 197 LYS A N 1
ATOM 1524 C CA . LYS A 1 197 ? -8.721 6.437 19.161 1.00 95.69 197 LYS A CA 1
ATOM 1525 C C . LYS A 1 197 ? -9.975 7.260 19.460 1.00 95.69 197 LYS A C 1
ATOM 1527 O O . LYS A 1 197 ? -10.644 7.015 20.462 1.00 95.69 197 LYS A O 1
ATOM 1532 N N . GLU A 1 198 ? -10.324 8.212 18.596 1.00 95.25 198 GLU A N 1
ATOM 1533 C CA . GLU A 1 198 ? -11.559 8.999 18.727 1.00 95.25 198 GLU A CA 1
ATOM 1534 C C . GLU A 1 198 ? -12.806 8.117 18.642 1.00 95.25 198 GLU A C 1
ATOM 1536 O O . GLU A 1 198 ? -13.715 8.249 19.461 1.00 95.25 198 GLU A O 1
ATOM 1541 N N . HIS A 1 199 ? -12.841 7.183 17.693 1.00 95.19 199 HIS A N 1
ATOM 1542 C CA . HIS A 1 199 ? -13.949 6.251 17.540 1.00 95.19 199 HIS A CA 1
ATOM 1543 C C . HIS A 1 199 ? -14.080 5.310 18.744 1.00 95.19 199 HIS A C 1
ATOM 1545 O O . HIS A 1 199 ? -15.190 5.054 19.205 1.00 95.19 199 HIS A O 1
ATOM 1551 N N . GLU A 1 200 ? -12.971 4.822 19.302 1.00 95.88 200 GLU A N 1
ATOM 1552 C CA . GLU A 1 200 ? -12.980 4.012 20.524 1.00 95.88 200 GLU A CA 1
ATOM 1553 C C . GLU A 1 200 ? -13.458 4.814 21.741 1.00 95.88 200 GLU A C 1
ATOM 1555 O O . GLU A 1 200 ? -14.294 4.333 22.512 1.00 95.88 200 GLU A O 1
ATOM 1560 N N . LYS A 1 201 ? -13.015 6.070 21.872 1.00 97.31 201 LYS A N 1
ATOM 1561 C CA . LYS A 1 201 ? -13.510 6.986 22.902 1.00 97.31 201 LYS A CA 1
ATOM 1562 C C . LYS A 1 201 ? -15.017 7.203 22.763 1.00 97.31 201 LYS A C 1
ATOM 1564 O O . LYS A 1 201 ? -15.741 6.951 23.722 1.00 97.31 201 LYS A O 1
ATOM 1569 N N . MET A 1 202 ? -15.503 7.555 21.571 1.00 95.62 202 MET A N 1
ATOM 1570 C CA . MET A 1 202 ? -16.940 7.708 21.304 1.00 95.62 202 MET A CA 1
ATOM 1571 C C . MET A 1 202 ? -17.716 6.419 21.591 1.00 95.62 202 MET A C 1
ATOM 1573 O O . MET A 1 202 ? -18.796 6.464 22.174 1.00 95.62 202 MET A O 1
ATOM 1577 N N . LYS A 1 203 ? -17.161 5.256 21.239 1.00 97.31 203 LYS A N 1
ATOM 1578 C CA . LYS A 1 203 ? -17.772 3.954 21.519 1.00 97.31 203 LYS A CA 1
ATOM 1579 C C . LYS A 1 203 ? -17.892 3.691 23.021 1.00 97.31 203 LYS A C 1
ATOM 1581 O O . LYS A 1 203 ? -18.943 3.244 23.472 1.00 97.31 203 LYS A O 1
ATOM 1586 N N . SER A 1 204 ? -16.848 3.979 23.799 1.00 96.25 204 SER A N 1
ATOM 1587 C CA . SER A 1 204 ? -16.890 3.826 25.260 1.00 96.25 204 SER A CA 1
ATOM 1588 C C . SER A 1 204 ? -17.854 4.815 25.925 1.00 96.25 204 SER A C 1
ATOM 1590 O O . SER A 1 204 ? -18.590 4.435 26.835 1.00 96.25 204 SER A O 1
ATOM 1592 N N . GLU A 1 205 ? -17.921 6.057 25.437 1.00 97.00 205 GLU A N 1
ATOM 1593 C CA . GLU A 1 205 ? -18.899 7.052 25.885 1.00 97.00 205 GLU A CA 1
ATOM 1594 C C . GLU A 1 205 ? -20.332 6.602 25.579 1.00 97.00 205 GLU A C 1
ATOM 1596 O O . GLU A 1 205 ? -21.191 6.652 26.459 1.00 97.00 205 GLU A O 1
ATOM 1601 N N . PHE A 1 206 ? -20.581 6.080 24.376 1.00 96.75 206 PHE A N 1
ATOM 1602 C CA . PHE A 1 206 ? -21.876 5.521 23.999 1.00 96.75 206 PHE A CA 1
ATOM 1603 C C . PHE A 1 206 ? -22.273 4.344 24.899 1.00 96.75 206 PHE A C 1
ATOM 1605 O O . PHE A 1 206 ? -23.377 4.329 25.438 1.00 96.75 206 PHE A O 1
ATOM 1612 N N . GLN A 1 207 ? -21.360 3.398 25.138 1.00 96.56 207 GLN A N 1
ATOM 1613 C CA . GLN A 1 207 ? -21.608 2.260 26.026 1.00 96.56 207 GLN A CA 1
ATOM 1614 C C . GLN A 1 207 ? -21.903 2.710 27.466 1.00 96.56 207 GLN A C 1
ATOM 1616 O O . GLN A 1 207 ? -22.786 2.163 28.127 1.00 96.56 207 GLN A O 1
ATOM 1621 N N . LYS A 1 208 ? -21.198 3.734 27.958 1.00 97.62 208 LYS A N 1
ATOM 1622 C CA . LYS A 1 208 ? -21.462 4.326 29.274 1.00 97.62 208 LYS A CA 1
ATOM 1623 C C . LYS A 1 208 ? -22.867 4.929 29.342 1.00 97.62 208 LYS A C 1
ATOM 1625 O O . LYS A 1 208 ? -23.576 4.682 30.315 1.00 97.62 208 LYS A O 1
ATOM 1630 N N . LEU A 1 209 ? -23.269 5.686 28.320 1.00 96.62 209 LEU A N 1
ATOM 1631 C CA . LEU A 1 209 ? -24.609 6.272 28.233 1.00 96.62 209 LEU A CA 1
ATOM 1632 C C . LEU A 1 209 ? -25.699 5.198 28.138 1.00 96.62 209 LEU A C 1
ATOM 1634 O O . LEU A 1 209 ? -26.768 5.354 28.725 1.00 96.62 209 LEU A O 1
ATOM 1638 N N . GLU A 1 210 ? -25.435 4.094 27.442 1.00 97.06 210 GLU A N 1
ATOM 1639 C CA . GLU A 1 210 ? -26.360 2.965 27.347 1.00 97.06 210 GLU A CA 1
ATOM 1640 C C . GLU A 1 210 ? -26.584 2.303 28.714 1.00 97.06 210 GLU A C 1
ATOM 1642 O O . GLU A 1 210 ? -27.730 2.122 29.132 1.00 97.06 210 GLU A O 1
ATOM 1647 N N . ILE A 1 211 ? -25.506 2.039 29.460 1.00 96.75 211 ILE A N 1
ATOM 1648 C CA . ILE A 1 211 ? -25.583 1.510 30.831 1.00 96.75 211 ILE A CA 1
ATOM 1649 C C . ILE A 1 211 ? -26.316 2.491 31.755 1.00 96.75 211 ILE A C 1
ATOM 1651 O O . ILE A 1 211 ? -27.177 2.084 32.536 1.00 96.75 211 ILE A O 1
ATOM 1655 N N . GLU A 1 212 ? -26.017 3.789 31.663 1.00 96.12 212 GLU A N 1
ATOM 1656 C CA . GLU A 1 212 ? -26.685 4.815 32.465 1.00 96.12 212 GLU A CA 1
ATOM 1657 C C . GLU A 1 212 ? -28.191 4.868 32.180 1.00 96.12 212 GLU A C 1
ATOM 1659 O O . GLU A 1 212 ? -29.002 4.913 33.111 1.00 96.12 212 GLU A O 1
ATOM 1664 N N . ARG A 1 213 ? -28.574 4.805 30.901 1.00 97.75 213 ARG A N 1
ATOM 1665 C CA . ARG A 1 213 ? -29.975 4.780 30.479 1.00 97.75 213 ARG A CA 1
ATOM 1666 C C . ARG A 1 213 ? -30.695 3.539 31.003 1.00 97.75 213 ARG A C 1
ATOM 1668 O O . ARG A 1 213 ? -31.802 3.667 31.521 1.00 97.75 213 ARG A O 1
ATOM 1675 N N . LEU A 1 214 ? -30.078 2.359 30.926 1.00 96.38 214 LEU A N 1
ATOM 1676 C CA . LEU A 1 214 ? -30.644 1.130 31.496 1.00 96.38 214 LEU A CA 1
ATOM 1677 C C . LEU A 1 214 ? -30.822 1.245 33.017 1.00 96.38 214 LEU A C 1
ATOM 1679 O O . LEU A 1 214 ? -31.895 0.941 33.533 1.00 96.38 214 LEU A O 1
ATOM 1683 N N . ALA A 1 215 ? -29.839 1.796 33.729 1.00 96.06 215 ALA A N 1
ATOM 1684 C CA . ALA A 1 215 ? -29.935 2.011 35.173 1.00 96.06 215 ALA A CA 1
ATOM 1685 C C . ALA A 1 215 ? -31.025 3.030 35.566 1.00 96.06 215 ALA A C 1
ATOM 1687 O O . ALA A 1 215 ? -31.588 2.959 36.662 1.00 96.06 215 ALA A O 1
ATOM 1688 N N . GLN A 1 216 ? -31.322 4.015 34.711 1.00 95.81 216 GLN A N 1
ATOM 1689 C CA . GLN A 1 216 ? -32.469 4.910 34.900 1.00 95.81 216 GLN A CA 1
ATOM 1690 C C . GLN A 1 216 ? -33.797 4.163 34.716 1.00 95.81 216 GLN A C 1
ATOM 1692 O O . GLN A 1 216 ? -34.700 4.334 35.535 1.00 95.81 216 GLN A O 1
ATOM 1697 N N . ILE A 1 217 ? -33.894 3.296 33.702 1.00 95.56 217 ILE A N 1
ATOM 1698 C CA . ILE A 1 217 ? -35.084 2.470 33.451 1.00 95.56 217 ILE A CA 1
ATOM 1699 C C . ILE A 1 217 ? -35.346 1.524 34.630 1.00 95.56 217 ILE A C 1
ATOM 1701 O O . ILE A 1 217 ? -36.461 1.502 35.143 1.00 95.56 217 ILE A O 1
ATOM 1705 N N . GLU A 1 218 ? -34.333 0.815 35.130 1.00 95.69 218 GLU A N 1
ATOM 1706 C CA . GLU A 1 218 ? -34.481 -0.077 36.291 1.00 95.69 218 GLU A CA 1
ATOM 1707 C C . GLU A 1 218 ? -34.879 0.672 37.570 1.00 95.69 218 GLU A C 1
ATOM 1709 O O . GLU A 1 218 ? -35.644 0.164 38.392 1.00 95.69 218 GLU A O 1
ATOM 1714 N N . ARG A 1 219 ? -34.366 1.894 37.776 1.00 94.31 219 ARG A N 1
ATOM 1715 C CA . ARG A 1 219 ? -34.795 2.745 38.898 1.00 94.31 219 ARG A CA 1
ATOM 1716 C C . ARG A 1 219 ? -36.262 3.144 38.766 1.00 94.31 219 ARG A C 1
ATOM 1718 O O . ARG A 1 219 ? -36.987 3.076 39.755 1.00 94.31 219 ARG A O 1
ATOM 1725 N N . ALA A 1 220 ? -36.698 3.525 37.567 1.00 92.88 220 ALA A N 1
ATOM 1726 C CA . ALA A 1 220 ? -38.094 3.854 37.303 1.00 92.88 220 ALA A CA 1
ATOM 1727 C C . ALA A 1 220 ? -39.008 2.631 37.488 1.00 92.88 220 ALA A C 1
ATOM 1729 O O . ALA A 1 220 ? -40.043 2.748 38.135 1.00 92.88 220 ALA A O 1
ATOM 1730 N N . GLN A 1 221 ? -38.603 1.450 37.010 1.00 93.31 221 GLN A N 1
ATOM 1731 C CA . GLN A 1 221 ? -39.345 0.200 37.205 1.00 93.31 221 GLN A CA 1
ATOM 1732 C C . GLN A 1 221 ? -39.473 -0.163 38.684 1.00 93.31 221 GLN A C 1
ATOM 1734 O O . GLN A 1 221 ? -40.584 -0.393 39.144 1.00 93.31 221 GLN A O 1
ATOM 1739 N N . ARG A 1 222 ? -38.383 -0.103 39.462 1.00 90.19 222 ARG A N 1
ATOM 1740 C CA . ARG A 1 222 ? -38.442 -0.317 40.919 1.00 90.19 222 ARG A CA 1
ATOM 1741 C C . ARG A 1 222 ? -39.348 0.685 41.626 1.00 90.19 222 ARG A C 1
ATOM 1743 O O . ARG A 1 222 ? -40.044 0.327 42.573 1.00 90.19 222 ARG A O 1
ATOM 1750 N N . HIS A 1 223 ? -39.341 1.945 41.191 1.00 85.69 223 HIS A N 1
ATOM 1751 C CA . HIS A 1 223 ? -40.255 2.947 41.729 1.00 85.69 223 HIS A CA 1
ATOM 1752 C C . HIS A 1 223 ? -41.714 2.586 41.425 1.00 85.69 223 HIS A C 1
ATOM 1754 O O . HIS A 1 223 ? -42.552 2.624 42.318 1.00 85.69 223 HIS A O 1
ATOM 1760 N N . VAL A 1 224 ? -42.001 2.163 40.195 1.00 86.94 224 VAL A N 1
ATOM 1761 C CA . VAL A 1 224 ? -43.326 1.695 39.780 1.00 86.94 224 VAL A CA 1
ATOM 1762 C C . VAL A 1 224 ? -43.754 0.444 40.564 1.00 86.94 224 VAL A C 1
ATOM 1764 O O . VAL A 1 224 ? -44.865 0.408 41.080 1.00 86.94 224 VAL A O 1
ATOM 1767 N N . GLU A 1 225 ? -42.883 -0.551 40.731 1.00 82.81 225 GLU A N 1
ATOM 1768 C CA . GLU A 1 225 ? -43.140 -1.752 41.543 1.00 82.81 225 GLU A CA 1
ATOM 1769 C C . GLU A 1 225 ? -43.424 -1.409 43.011 1.00 82.81 225 GLU A C 1
ATOM 1771 O O . GLU A 1 225 ? -44.357 -1.948 43.608 1.00 82.81 225 GLU A O 1
ATOM 1776 N N . SER A 1 226 ? -42.670 -0.462 43.577 1.00 81.50 226 SER A N 1
ATOM 1777 C CA . SER A 1 226 ? -42.917 0.074 44.917 1.00 81.50 226 SER A CA 1
ATOM 1778 C C . SER A 1 226 ? -44.302 0.717 45.016 1.00 81.50 226 SER A C 1
ATOM 1780 O O . SER A 1 226 ? -45.060 0.382 45.928 1.00 81.50 226 SER A O 1
ATOM 1782 N N . LEU A 1 227 ? -44.681 1.554 44.042 1.00 76.75 227 LEU A N 1
ATOM 1783 C CA . LEU A 1 227 ? -46.015 2.158 43.983 1.00 76.75 227 LEU A CA 1
ATOM 1784 C C . LEU A 1 227 ? -47.122 1.095 43.937 1.00 76.75 227 LEU A C 1
ATOM 1786 O O . LEU A 1 227 ? -48.087 1.216 44.684 1.00 76.75 227 LEU A O 1
ATOM 1790 N N . TYR A 1 228 ? -46.968 0.030 43.142 1.00 66.62 228 TYR A N 1
ATOM 1791 C CA . TYR A 1 228 ? -47.946 -1.065 43.082 1.00 66.62 228 TYR A CA 1
ATOM 1792 C C . TYR A 1 228 ? -48.043 -1.867 44.385 1.00 66.62 228 TYR A C 1
ATOM 1794 O O . TYR A 1 228 ? -49.138 -2.261 44.773 1.00 66.62 228 TYR A O 1
ATOM 1802 N N . SER A 1 229 ? -46.924 -2.105 45.072 1.00 66.12 229 SER A N 1
ATOM 1803 C CA . SER A 1 229 ? -46.919 -2.842 46.344 1.00 66.12 229 SER A CA 1
ATOM 1804 C C . SER A 1 229 ? -47.545 -2.060 47.501 1.00 66.12 229 SER A C 1
ATOM 1806 O O . SER A 1 229 ? -48.097 -2.655 48.421 1.00 66.12 229 SER A O 1
ATOM 1808 N N . ASN A 1 230 ? -47.478 -0.729 47.444 1.00 67.19 230 ASN A N 1
ATOM 1809 C CA . ASN A 1 230 ? -47.962 0.160 48.496 1.00 67.19 230 ASN A CA 1
ATOM 1810 C C . ASN A 1 230 ? -49.412 0.626 48.257 1.00 67.19 230 ASN A C 1
ATOM 1812 O O . ASN A 1 230 ? -49.938 1.455 48.997 1.00 67.19 230 ASN A O 1
ATOM 1816 N N . TRP A 1 231 ? -50.043 0.141 47.185 1.00 66.00 231 TRP A N 1
ATOM 1817 C CA . TRP A 1 231 ? -51.395 0.491 46.769 1.00 66.00 231 TRP A CA 1
ATOM 1818 C C . TRP A 1 231 ? -52.338 -0.706 47.010 1.00 66.00 231 TRP A C 1
ATOM 1820 O O . TRP A 1 231 ? -52.559 -1.527 46.123 1.00 66.00 231 TRP A O 1
ATOM 1830 N N . ASP A 1 232 ? -52.948 -0.768 48.203 1.00 63.59 232 ASP A N 1
ATOM 1831 C CA . ASP A 1 232 ? -54.075 -1.656 48.582 1.00 63.59 232 ASP A CA 1
ATOM 1832 C C . ASP A 1 232 ? -55.389 -1.244 47.867 1.00 63.59 232 ASP A C 1
ATOM 1834 O O . ASP A 1 232 ? -56.440 -1.021 48.466 1.00 63.59 232 ASP A O 1
ATOM 1838 N N . LEU A 1 233 ? -55.335 -1.065 46.548 1.00 64.69 233 LEU A N 1
ATOM 1839 C CA . LEU A 1 233 ? -56.402 -0.435 45.762 1.00 64.69 233 LEU A CA 1
ATOM 1840 C C . LEU A 1 233 ? -57.443 -1.390 45.190 1.00 64.69 233 LEU A C 1
ATOM 1842 O O . LEU A 1 233 ? -58.363 -0.958 44.495 1.00 64.69 233 LEU A O 1
ATOM 1846 N N . PHE A 1 234 ? -57.346 -2.678 45.511 1.00 58.81 234 PHE A N 1
ATOM 1847 C CA . PHE A 1 234 ? -58.354 -3.649 45.115 1.00 58.81 234 PHE A CA 1
ATOM 1848 C C . PHE A 1 234 ? -59.063 -4.210 46.345 1.00 58.81 234 PHE A C 1
ATOM 1850 O O . PHE A 1 234 ? -58.391 -4.697 47.258 1.00 58.81 234 PHE A O 1
ATOM 1857 N N . PRO A 1 235 ? -60.412 -4.205 46.378 1.00 60.16 235 PRO A N 1
ATOM 1858 C CA . PRO A 1 235 ? -61.132 -4.948 47.399 1.00 60.16 235 PRO A CA 1
ATOM 1859 C C . PRO A 1 235 ? -60.668 -6.415 47.371 1.00 60.16 235 PRO A C 1
ATOM 1861 O O . PRO A 1 235 ? -60.413 -6.952 46.283 1.00 60.16 235 PRO A O 1
ATOM 1864 N N . PRO A 1 236 ? -60.546 -7.082 48.536 1.00 58.34 236 PRO A N 1
ATOM 1865 C CA . PRO A 1 236 ? -60.101 -8.466 48.600 1.00 58.34 236 PRO A CA 1
ATOM 1866 C C . PRO A 1 236 ? -60.924 -9.328 47.645 1.00 58.34 236 PRO A C 1
ATOM 1868 O O . PRO A 1 236 ? -62.153 -9.342 47.711 1.00 58.34 236 PRO A O 1
ATOM 1871 N N . LYS A 1 237 ? -60.251 -10.095 46.781 1.00 59.41 237 LYS A N 1
ATOM 1872 C CA . LYS A 1 237 ? -60.909 -10.994 45.813 1.00 59.41 237 LYS A CA 1
ATOM 1873 C C . LYS A 1 237 ? -61.742 -12.102 46.480 1.00 59.41 237 LYS A C 1
ATOM 1875 O O . LYS A 1 237 ? -62.394 -12.873 45.788 1.00 59.41 237 LYS A O 1
ATOM 1880 N N . THR A 1 238 ? -61.721 -12.225 47.806 1.00 58.19 238 THR A N 1
ATOM 1881 C CA . THR A 1 238 ? -62.436 -13.266 48.550 1.00 58.19 238 THR A CA 1
ATOM 1882 C C . THR A 1 238 ? -63.063 -12.683 49.813 1.00 58.19 238 THR A C 1
ATOM 1884 O O . THR A 1 238 ? -62.361 -12.391 50.783 1.00 58.19 238 THR A O 1
ATOM 1887 N N . ILE A 1 239 ? -64.388 -12.547 49.818 1.00 64.19 239 ILE A N 1
ATOM 1888 C CA . ILE A 1 239 ? -65.182 -12.227 51.010 1.00 64.19 239 ILE A CA 1
ATOM 1889 C C . ILE A 1 239 ? -65.675 -13.567 51.581 1.00 64.19 239 ILE A C 1
ATOM 1891 O O . ILE A 1 239 ? -66.183 -14.411 50.839 1.00 64.19 239 ILE A O 1
ATOM 1895 N N . LYS A 1 240 ? -65.462 -13.813 52.880 1.00 62.81 240 LYS A N 1
ATOM 1896 C CA . LYS A 1 240 ? -65.965 -15.026 53.554 1.00 62.81 240 LYS A CA 1
ATOM 1897 C C . LYS A 1 240 ? -67.490 -14.984 53.575 1.00 62.81 240 LYS A C 1
ATOM 1899 O O . LYS A 1 240 ? -68.048 -13.920 53.826 1.00 62.81 240 LYS A O 1
ATOM 1904 N N . ASP A 1 241 ? -68.142 -16.113 53.316 1.00 65.19 241 ASP A N 1
ATOM 1905 C CA . ASP A 1 241 ? -69.602 -16.171 53.311 1.00 65.19 241 ASP A CA 1
ATOM 1906 C C . ASP A 1 241 ? -70.164 -15.983 54.735 1.00 65.19 241 ASP A C 1
ATOM 1908 O O . ASP A 1 241 ? -69.855 -16.802 55.607 1.00 65.19 241 ASP A O 1
ATOM 1912 N N . PRO A 1 242 ? -70.955 -14.925 55.009 1.00 67.44 242 PRO A N 1
ATOM 1913 C CA . PRO A 1 242 ? -71.575 -14.732 56.317 1.00 67.44 242 PRO A CA 1
ATOM 1914 C C . PRO A 1 242 ? -72.650 -15.784 56.646 1.00 67.44 242 PRO A C 1
ATOM 1916 O O . PRO A 1 242 ? -73.013 -15.912 57.815 1.00 67.44 242 PRO A O 1
ATOM 1919 N N . GLU A 1 243 ? -73.148 -16.552 55.669 1.00 64.44 243 GLU A N 1
ATOM 1920 C CA . GLU A 1 243 ? -74.142 -17.615 55.890 1.00 64.44 243 GLU A CA 1
ATOM 1921 C C . GLU A 1 243 ? -73.517 -18.993 56.166 1.00 64.44 243 GLU A C 1
ATOM 1923 O O . GLU A 1 243 ? -74.218 -19.920 56.581 1.00 64.44 243 GLU A O 1
ATOM 1928 N N . ALA A 1 244 ? -72.197 -19.143 56.001 1.00 71.19 244 ALA A N 1
ATOM 1929 C CA . ALA A 1 244 ? -71.516 -20.401 56.281 1.00 71.19 244 ALA A CA 1
ATOM 1930 C C . ALA A 1 244 ? -71.500 -20.677 57.795 1.00 71.19 244 ALA A C 1
ATOM 1932 O O . ALA A 1 244 ? -70.744 -20.069 58.553 1.00 71.19 244 ALA A O 1
ATOM 1933 N N . LYS A 1 245 ? -72.327 -21.628 58.239 1.00 72.19 245 LYS A N 1
ATOM 1934 C CA . LYS A 1 245 ? -72.314 -22.172 59.603 1.00 72.19 245 LYS A CA 1
ATOM 1935 C C . LYS A 1 245 ? -71.558 -23.496 59.629 1.00 72.19 245 LYS A C 1
ATOM 1937 O O . LYS A 1 245 ? -71.619 -24.277 58.680 1.00 72.19 245 LYS A O 1
ATOM 1942 N N . LYS A 1 246 ? -70.848 -23.747 60.729 1.00 75.31 246 LYS A N 1
ATOM 1943 C CA . LYS A 1 246 ? -70.173 -25.022 60.971 1.00 75.31 246 LYS A CA 1
ATOM 1944 C C . LYS A 1 246 ? -71.220 -26.155 61.031 1.00 75.31 246 LYS A C 1
ATOM 1946 O O . LYS A 1 246 ? -72.187 -25.999 61.777 1.00 75.31 246 LYS A O 1
ATOM 1951 N N . PRO A 1 247 ? -71.051 -27.265 60.288 1.00 79.56 247 PRO A N 1
ATOM 1952 C CA . PRO A 1 247 ? -71.929 -28.427 60.404 1.00 79.56 247 PRO A CA 1
ATOM 1953 C C . PRO A 1 247 ? -71.915 -29.004 61.824 1.00 79.56 247 PRO A C 1
ATOM 1955 O O . PRO A 1 247 ? -70.868 -29.041 62.470 1.00 79.56 247 PRO A O 1
ATOM 1958 N N . GLU A 1 248 ? -73.069 -29.469 62.299 1.00 71.56 248 GLU A N 1
ATOM 1959 C CA . GLU A 1 248 ? -73.231 -30.022 63.654 1.00 71.56 248 GLU A CA 1
ATOM 1960 C C . GLU A 1 248 ? -72.450 -31.337 63.857 1.00 71.56 248 GLU A C 1
ATOM 1962 O O . GLU A 1 248 ? -72.001 -31.621 64.961 1.00 71.56 248 GLU A O 1
ATOM 1967 N N . ASP A 1 249 ? -72.186 -32.069 62.769 1.00 74.75 249 ASP A N 1
ATOM 1968 C CA . ASP A 1 249 ? -71.416 -33.324 62.729 1.00 74.75 249 ASP A CA 1
ATOM 1969 C C . ASP A 1 249 ? -69.889 -33.118 62.557 1.00 74.75 249 ASP A C 1
ATOM 1971 O O . ASP A 1 249 ? -69.120 -34.067 62.424 1.00 74.75 249 ASP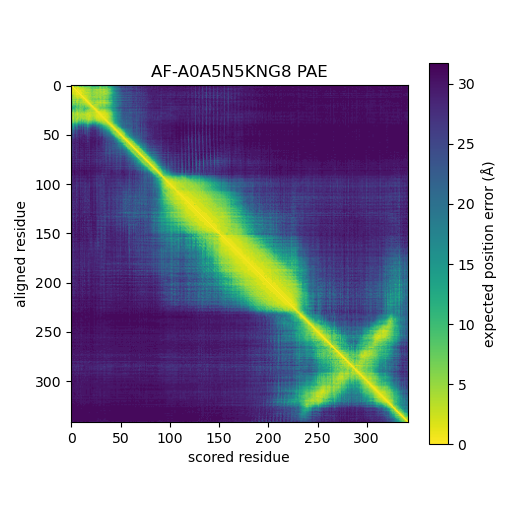 A O 1
ATOM 1975 N N . TRP A 1 250 ? -69.412 -31.868 62.528 1.00 79.88 250 TRP A N 1
ATOM 1976 C CA . TRP A 1 250 ? -67.998 -31.575 62.273 1.00 79.88 250 TRP A CA 1
ATOM 1977 C C . TRP A 1 250 ? -67.169 -31.541 63.568 1.00 79.88 250 TRP A C 1
ATOM 1979 O O . TRP A 1 250 ? -67.255 -30.590 64.362 1.00 79.88 250 TRP A O 1
ATOM 1989 N N . ASP A 1 251 ? -66.295 -32.533 63.764 1.00 78.94 251 ASP A N 1
ATOM 1990 C CA . ASP A 1 251 ? -65.399 -32.592 64.924 1.00 78.94 251 ASP A CA 1
ATOM 1991 C C . ASP A 1 251 ? -64.045 -31.898 64.661 1.00 78.94 251 ASP A C 1
ATOM 1993 O O . ASP A 1 251 ? -63.192 -32.382 63.913 1.00 78.94 251 ASP A O 1
ATOM 1997 N N . ASP A 1 252 ? -63.843 -30.746 65.317 1.00 79.06 252 ASP A N 1
ATOM 1998 C CA . ASP A 1 252 ? -62.603 -29.953 65.267 1.00 79.06 252 ASP A CA 1
ATOM 1999 C C . ASP A 1 252 ? -61.568 -30.393 66.326 1.00 79.06 252 ASP A C 1
ATOM 2001 O O . ASP A 1 252 ? -60.490 -29.795 66.428 1.00 79.06 252 ASP A O 1
ATOM 2005 N N . LYS A 1 253 ? -61.877 -31.387 67.172 1.00 78.31 253 LYS A N 1
ATOM 2006 C CA . LYS A 1 253 ? -60.971 -31.841 68.233 1.00 78.31 253 LYS A CA 1
ATOM 2007 C C . LYS A 1 253 ? -60.060 -32.938 67.700 1.00 78.31 253 LYS A C 1
ATOM 2009 O O . LYS A 1 253 ? -60.467 -34.082 67.536 1.00 78.31 253 LYS A O 1
ATOM 2014 N N . GLU A 1 254 ? -58.793 -32.589 67.499 1.00 78.56 254 GLU A N 1
ATOM 2015 C CA . GLU A 1 254 ? -57.755 -33.520 67.030 1.00 78.56 254 GLU A CA 1
ATOM 2016 C C . GLU A 1 254 ? -57.475 -34.658 68.032 1.00 78.56 254 GLU A C 1
ATOM 2018 O O . GLU A 1 254 ? -57.118 -35.767 67.635 1.00 78.56 254 GLU A O 1
ATOM 2023 N N . TYR A 1 255 ? -57.682 -34.407 69.331 1.00 83.25 255 TYR A N 1
ATOM 2024 C CA . TYR A 1 255 ? -57.435 -35.378 70.396 1.00 83.25 255 TYR A CA 1
ATOM 2025 C C . TYR A 1 255 ? -58.639 -35.516 71.332 1.00 83.25 255 TYR A C 1
ATOM 2027 O O . TYR A 1 255 ? -59.130 -34.516 71.866 1.00 83.25 255 TYR A O 1
ATOM 2035 N N . ILE A 1 256 ? -59.056 -36.756 71.582 1.00 80.94 256 ILE A N 1
ATOM 2036 C CA . ILE A 1 256 ? -60.110 -37.136 72.534 1.00 80.94 256 ILE A CA 1
ATOM 2037 C C . ILE A 1 256 ? -59.494 -37.913 73.710 1.00 80.94 256 ILE A C 1
ATOM 2039 O O . ILE A 1 256 ? -58.434 -38.523 73.540 1.00 80.94 256 ILE A O 1
ATOM 2043 N N . PRO A 1 257 ? -60.077 -37.857 74.923 1.00 79.94 257 PRO A N 1
ATOM 2044 C CA . PRO A 1 257 ? -59.636 -38.711 76.022 1.00 79.94 257 PRO A CA 1
ATOM 2045 C C . PRO A 1 257 ? -59.846 -40.181 75.647 1.00 79.94 257 PRO A C 1
ATOM 2047 O O . PRO A 1 257 ? -60.868 -40.523 75.056 1.00 79.94 257 PRO A O 1
ATOM 2050 N N . ASP A 1 258 ? -58.867 -41.019 75.965 1.00 78.38 258 ASP A N 1
ATOM 2051 C CA . ASP A 1 258 ? -58.905 -42.453 75.705 1.00 78.38 258 ASP A CA 1
ATOM 2052 C C . ASP A 1 258 ? -60.027 -43.105 76.531 1.00 78.38 258 ASP A C 1
ATOM 2054 O O . ASP A 1 258 ? -59.972 -43.051 77.763 1.00 78.38 258 ASP A O 1
ATOM 2058 N N . PRO A 1 259 ? -61.060 -43.685 75.894 1.00 75.88 259 PRO A N 1
ATOM 2059 C CA . PRO A 1 259 ? -62.140 -44.352 76.613 1.00 75.88 259 PRO A CA 1
ATOM 2060 C C . PRO A 1 259 ? -61.690 -45.655 77.299 1.00 75.88 259 PRO A C 1
ATOM 2062 O O . PRO A 1 259 ? -62.370 -46.108 78.219 1.00 75.88 259 PRO A O 1
ATOM 2065 N N . GLU A 1 260 ? -60.560 -46.243 76.887 1.00 71.38 260 GLU A N 1
ATOM 2066 C CA . GLU A 1 260 ? -60.028 -47.500 77.435 1.00 71.38 260 GLU A CA 1
ATOM 2067 C C . GLU A 1 260 ? -58.971 -47.285 78.532 1.00 71.38 260 GLU A C 1
ATOM 2069 O O . GLU A 1 260 ? -58.665 -48.209 79.290 1.00 71.38 260 GLU A O 1
ATOM 2074 N N . ASP A 1 261 ? -58.432 -46.068 78.674 1.00 76.19 261 ASP A N 1
ATOM 2075 C CA . ASP A 1 261 ? -57.504 -45.725 79.755 1.00 76.19 261 ASP A CA 1
ATOM 2076 C C . ASP A 1 261 ? -58.313 -45.563 81.046 1.00 76.19 261 ASP A C 1
ATOM 2078 O O . ASP A 1 261 ? -58.810 -44.490 81.373 1.00 76.19 261 ASP A O 1
ATOM 2082 N N . LYS A 1 262 ? -58.521 -46.667 81.766 1.00 67.62 262 LYS A N 1
ATOM 2083 C CA . LYS A 1 262 ? -59.161 -46.659 83.084 1.00 67.62 262 LYS A CA 1
ATOM 2084 C C . LYS A 1 262 ? -58.123 -46.330 84.149 1.00 67.62 262 LYS A C 1
ATOM 2086 O O . LYS A 1 262 ? -56.993 -46.814 84.123 1.00 67.62 262 LYS A O 1
ATOM 2091 N N . LYS A 1 263 ? -58.528 -45.499 85.105 1.00 69.81 263 LYS A N 1
ATOM 2092 C CA . LYS A 1 263 ? -57.703 -45.104 86.245 1.00 69.81 263 LYS A CA 1
ATOM 2093 C C . LYS A 1 263 ? -57.173 -46.342 86.997 1.00 69.81 263 LYS A C 1
ATOM 2095 O O . LYS A 1 263 ? -57.985 -47.201 87.333 1.00 69.81 263 LYS A O 1
ATOM 2100 N N . PRO A 1 264 ? -55.860 -46.437 87.288 1.00 75.50 264 PRO A N 1
ATOM 2101 C CA . PRO A 1 264 ? -55.315 -47.537 88.085 1.00 75.50 264 PRO A CA 1
ATOM 2102 C C . PRO A 1 264 ? -55.923 -47.573 89.497 1.00 75.50 264 PRO A C 1
ATOM 2104 O O . PRO A 1 264 ? -56.019 -46.528 90.149 1.00 75.50 264 PRO A O 1
ATOM 2107 N N . GLU A 1 265 ? -56.311 -48.761 89.973 1.00 64.38 265 GLU A N 1
ATOM 2108 C CA . GLU A 1 265 ? -56.739 -48.978 91.365 1.00 64.38 265 GLU A CA 1
ATOM 2109 C C . GLU A 1 265 ? -55.611 -48.576 92.334 1.00 64.38 265 GLU A C 1
ATOM 2111 O O . GLU A 1 265 ? -54.442 -48.878 92.092 1.00 64.38 265 GLU A O 1
ATOM 2116 N N . GLY A 1 266 ? -55.947 -47.835 93.397 1.00 64.38 266 GLY A N 1
ATOM 2117 C CA . GLY A 1 266 ? -54.987 -47.327 94.388 1.00 64.38 266 GLY A CA 1
ATOM 2118 C C . GLY A 1 266 ? -54.325 -45.979 94.061 1.00 64.38 266 GLY A C 1
ATOM 2119 O O . GLY A 1 266 ? -53.563 -45.478 94.875 1.00 64.38 266 GLY A O 1
ATOM 2120 N N . TYR A 1 267 ? -54.615 -45.340 92.917 1.00 69.62 267 TYR A N 1
ATOM 2121 C CA . TYR A 1 267 ? -54.048 -44.021 92.569 1.00 69.62 267 TYR A 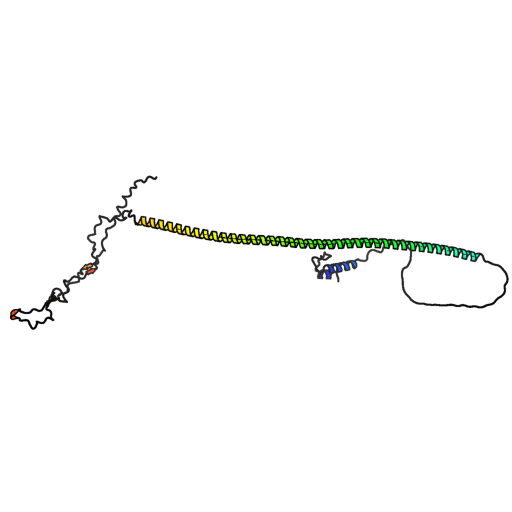CA 1
ATOM 2122 C C . TYR A 1 267 ? -54.682 -42.846 93.355 1.00 69.62 267 TYR A C 1
ATOM 2124 O O . TYR A 1 267 ? -54.070 -41.787 93.468 1.00 69.62 267 TYR A O 1
ATOM 2132 N N . GLU A 1 268 ? -55.907 -42.996 93.881 1.00 63.03 268 GLU A N 1
ATOM 2133 C CA . GLU A 1 268 ? -56.526 -42.006 94.796 1.00 63.03 268 GLU A CA 1
ATOM 2134 C C . GLU A 1 268 ? -56.103 -42.193 96.253 1.00 63.03 268 GLU A C 1
ATOM 2136 O O . GLU A 1 268 ? -56.125 -41.229 97.013 1.00 63.03 268 GLU A O 1
ATOM 2141 N N . ASP A 1 269 ? -55.677 -43.403 96.615 1.00 70.12 269 ASP A N 1
ATOM 2142 C CA . ASP A 1 269 ? -55.384 -43.786 97.997 1.00 70.12 269 ASP A CA 1
ATOM 2143 C C . ASP A 1 269 ? -53.957 -43.425 98.435 1.00 70.12 269 ASP A C 1
ATOM 2145 O O . ASP A 1 269 ? -53.582 -43.676 99.577 1.00 70.12 269 ASP A O 1
ATOM 2149 N N . ILE A 1 270 ? -53.151 -42.823 97.550 1.00 74.25 270 ILE A N 1
ATOM 2150 C CA . ILE A 1 270 ? -51.793 -42.355 97.857 1.00 74.25 270 ILE A CA 1
ATOM 2151 C C . ILE A 1 270 ? -51.892 -40.999 98.578 1.00 74.25 270 ILE A C 1
ATOM 2153 O O . ILE A 1 270 ? -52.253 -40.002 97.941 1.00 74.25 270 ILE A O 1
ATOM 2157 N N . PRO A 1 271 ? -51.539 -40.903 99.876 1.00 73.81 271 PRO A N 1
ATOM 2158 C CA . PRO A 1 271 ? -51.585 -39.640 100.601 1.00 73.81 271 PRO A CA 1
ATOM 2159 C C . PRO A 1 271 ? -50.587 -38.646 100.005 1.00 73.81 271 PRO A C 1
ATOM 2161 O O . PRO A 1 271 ? -49.453 -39.005 99.676 1.00 73.81 271 PRO A O 1
ATOM 2164 N N . LYS A 1 272 ? -50.999 -37.380 99.890 1.00 72.94 272 LYS A N 1
ATOM 2165 C CA . LYS A 1 272 ? -50.152 -36.281 99.392 1.00 72.94 272 LYS A CA 1
ATOM 2166 C C . LYS A 1 272 ? -48.937 -36.029 100.295 1.00 72.94 272 LYS A C 1
ATOM 2168 O O . LYS A 1 272 ? -47.898 -35.568 99.824 1.00 72.94 272 LYS A O 1
ATOM 2173 N N . GLU A 1 273 ? -49.075 -36.339 101.578 1.00 78.00 273 GLU A N 1
ATOM 2174 C CA . GLU A 1 273 ? -48.085 -36.101 102.620 1.00 78.00 273 GLU A CA 1
ATOM 2175 C C . GLU A 1 273 ? -47.909 -37.379 103.442 1.00 78.00 273 GLU A C 1
ATOM 2177 O O . GLU A 1 273 ? -48.890 -37.988 103.867 1.00 78.00 273 GLU A O 1
ATOM 2182 N N . ILE A 1 274 ? -46.660 -37.800 103.623 1.00 76.31 274 ILE A N 1
ATOM 2183 C CA . ILE A 1 274 ? -46.268 -38.949 104.446 1.00 76.31 274 ILE A CA 1
ATOM 2184 C C . ILE A 1 274 ? -45.326 -38.451 105.553 1.00 76.31 274 ILE A C 1
ATOM 2186 O O . ILE A 1 274 ? -44.573 -37.505 105.313 1.00 76.31 274 ILE A O 1
ATOM 2190 N N . PRO A 1 275 ? -45.362 -39.023 106.768 1.00 77.62 275 PRO A N 1
ATOM 2191 C CA . PRO A 1 275 ? -44.423 -38.644 107.823 1.00 77.62 275 PRO A CA 1
ATOM 2192 C C . PRO A 1 275 ? -42.990 -38.958 107.381 1.00 77.62 275 PRO A C 1
ATOM 2194 O O . PRO A 1 275 ? -42.744 -40.019 106.804 1.00 77.62 275 PRO A O 1
ATOM 2197 N N . ASP A 1 276 ? -42.056 -38.035 107.619 1.00 75.69 276 ASP A N 1
ATOM 2198 C CA . ASP A 1 276 ? -40.660 -38.189 107.205 1.00 75.69 276 ASP A CA 1
ATOM 2199 C C . ASP A 1 276 ? -39.995 -39.381 107.920 1.00 75.69 276 ASP A C 1
ATOM 2201 O O . ASP A 1 276 ? -39.788 -39.323 109.136 1.00 75.69 276 ASP A O 1
ATOM 2205 N N . PRO A 1 277 ? -39.613 -40.458 107.204 1.00 73.94 277 PRO A N 1
ATOM 2206 C CA . PRO A 1 277 ? -38.970 -41.616 107.821 1.00 73.94 277 PRO A CA 1
ATOM 2207 C C . PRO A 1 277 ? -37.557 -41.312 108.349 1.00 73.94 277 PRO A C 1
ATOM 2209 O O . PRO A 1 277 ? -37.000 -42.124 109.089 1.00 73.94 277 PRO A O 1
ATOM 2212 N N . ALA A 1 278 ? -36.955 -40.176 107.972 1.00 72.50 278 ALA A N 1
ATOM 2213 C CA . ALA A 1 278 ? -35.646 -39.743 108.453 1.00 72.50 278 ALA A CA 1
ATOM 2214 C C . ALA A 1 278 ? -35.719 -38.830 109.691 1.00 72.50 278 ALA A C 1
ATOM 2216 O O . ALA A 1 278 ? -34.682 -38.572 110.312 1.00 72.50 278 ALA A O 1
ATOM 2217 N N . ALA A 1 279 ? -36.910 -38.361 110.077 1.00 76.31 279 ALA A N 1
ATOM 2218 C CA . ALA A 1 279 ? -37.069 -37.497 111.237 1.00 76.31 279 ALA A CA 1
ATOM 2219 C C . ALA A 1 279 ? -36.958 -38.304 112.539 1.00 76.31 279 ALA A C 1
ATOM 2221 O O . ALA A 1 279 ? -37.725 -39.230 112.798 1.00 76.31 279 ALA A O 1
ATOM 2222 N N . LYS A 1 280 ? -35.994 -37.931 113.383 1.00 71.88 280 LYS A N 1
ATOM 2223 C CA . LYS A 1 280 ? -35.838 -38.452 114.744 1.00 71.88 280 LYS A CA 1
ATOM 2224 C C . LYS A 1 280 ? -36.159 -37.348 115.740 1.00 71.88 280 LYS A C 1
ATOM 2226 O O . LYS A 1 280 ? -35.772 -36.200 115.522 1.00 71.88 280 LYS A O 1
ATOM 2231 N N . LYS A 1 281 ? -36.832 -37.715 116.829 1.00 73.94 281 LYS A N 1
ATOM 2232 C CA . LYS A 1 281 ? -37.142 -36.808 117.933 1.00 73.94 281 LYS A CA 1
ATOM 2233 C C . LYS A 1 281 ? -35.838 -36.206 118.500 1.00 73.94 281 LYS A C 1
ATOM 2235 O O . LYS A 1 281 ? -34.921 -36.980 118.788 1.00 73.94 281 LYS A O 1
ATOM 2240 N N . PRO A 1 282 ? -35.718 -34.871 118.624 1.00 77.44 282 PRO A N 1
ATOM 2241 C CA . PRO A 1 282 ? -34.555 -34.231 119.236 1.00 77.44 282 PRO A CA 1
ATOM 2242 C C . PRO A 1 282 ? -34.362 -34.668 120.692 1.00 77.44 282 PRO A C 1
ATOM 2244 O O . PRO A 1 282 ? -35.332 -34.900 121.406 1.00 77.44 282 PRO A O 1
ATOM 2247 N N . GLU A 1 283 ? -33.108 -34.766 121.130 1.00 71.38 283 GLU A N 1
ATOM 2248 C CA . GLU A 1 283 ? -32.739 -35.281 122.461 1.00 71.38 283 GLU A CA 1
ATOM 2249 C C . GLU A 1 283 ? -33.098 -34.314 123.609 1.00 71.38 283 GLU A C 1
ATOM 2251 O O . GLU A 1 283 ? -33.155 -34.728 124.760 1.00 71.38 283 GLU A O 1
ATOM 2256 N N . ASP A 1 284 ? -33.404 -33.055 123.278 1.00 68.38 284 ASP A N 1
ATOM 2257 C CA . ASP A 1 284 ? -33.765 -31.967 124.203 1.00 68.38 284 ASP A CA 1
ATOM 2258 C C . ASP A 1 284 ? -35.290 -31.679 124.215 1.00 68.38 284 ASP A C 1
ATOM 2260 O O . ASP A 1 284 ? -35.713 -30.577 124.550 1.00 68.38 284 ASP A O 1
ATOM 2264 N N . TRP A 1 285 ? -36.125 -32.636 123.775 1.00 77.31 285 TRP A N 1
ATOM 2265 C CA . TRP A 1 285 ? -37.595 -32.504 123.729 1.00 77.31 285 TRP A CA 1
ATOM 2266 C C . TRP A 1 285 ? -38.277 -33.191 124.921 1.00 77.31 285 TRP A C 1
ATOM 2268 O O . TRP A 1 285 ? -38.141 -34.409 125.082 1.00 77.31 285 TRP A O 1
ATOM 2278 N N . ASP A 1 286 ? -39.079 -32.442 125.683 1.00 72.44 286 ASP A N 1
ATOM 2279 C CA . ASP A 1 286 ? -39.802 -32.918 126.871 1.00 72.44 286 ASP A CA 1
ATOM 2280 C C . ASP A 1 286 ? -41.307 -33.116 126.589 1.00 72.44 286 ASP A C 1
ATOM 2282 O O . ASP A 1 286 ? -42.026 -32.175 126.256 1.00 72.44 286 ASP A O 1
ATOM 2286 N N . ASP A 1 287 ? -41.800 -34.354 126.716 1.00 75.81 287 ASP A N 1
ATOM 2287 C CA . ASP A 1 287 ? -43.198 -34.696 126.407 1.00 75.81 287 ASP A CA 1
ATOM 2288 C C . ASP A 1 287 ? -44.205 -34.173 127.456 1.00 75.81 287 ASP A C 1
ATOM 2290 O O . ASP A 1 287 ? -45.398 -34.111 127.149 1.00 75.81 287 ASP A O 1
ATOM 2294 N N . GLU A 1 288 ? -43.768 -33.803 128.671 1.00 73.69 288 GLU A N 1
ATOM 2295 C CA . GLU A 1 288 ? -44.659 -33.307 129.740 1.00 73.69 288 GLU A CA 1
ATOM 2296 C C . GLU A 1 288 ? -44.973 -31.804 129.624 1.00 73.69 288 GLU A C 1
ATOM 2298 O O . GLU A 1 288 ? -46.083 -31.396 129.975 1.00 73.69 288 GLU A O 1
ATOM 2303 N N . GLU A 1 289 ? -44.051 -30.993 129.089 1.00 71.31 289 GLU A N 1
ATOM 2304 C CA . GLU A 1 289 ? -44.229 -29.539 128.908 1.00 71.31 289 GLU A CA 1
ATOM 2305 C C . GLU A 1 289 ? -44.616 -29.157 127.460 1.00 71.31 289 GLU A C 1
ATOM 2307 O O . GLU A 1 289 ? -45.481 -28.297 127.276 1.00 71.31 289 GLU A O 1
ATOM 2312 N N . ASP A 1 290 ? -44.052 -29.812 126.430 1.00 69.12 290 ASP A N 1
ATOM 2313 C CA . ASP A 1 290 ? -44.244 -29.441 125.009 1.00 69.12 290 ASP A CA 1
ATOM 2314 C C . ASP A 1 290 ? -45.223 -30.355 124.231 1.00 69.12 290 ASP A C 1
ATOM 2316 O O . ASP A 1 290 ? -45.660 -30.015 123.124 1.00 69.12 290 ASP A O 1
ATOM 2320 N N . GLY A 1 291 ? -45.621 -31.495 124.811 1.00 78.38 291 GLY A N 1
ATOM 2321 C CA . GLY A 1 291 ? -46.564 -32.466 124.234 1.00 78.38 291 GLY A CA 1
ATOM 2322 C C . GLY A 1 291 ? -45.936 -33.545 123.331 1.00 78.38 291 GLY A C 1
ATOM 2323 O O . GLY A 1 291 ? -44.737 -33.534 123.048 1.00 78.38 291 GLY A O 1
ATOM 2324 N N . GLU A 1 292 ? -46.760 -34.507 122.874 1.00 73.19 292 GLU A N 1
ATOM 2325 C CA . GLU A 1 292 ? -46.319 -35.656 122.059 1.00 73.19 292 GLU A CA 1
ATOM 2326 C C . GLU A 1 292 ? -45.743 -35.192 120.711 1.00 73.19 292 GLU A C 1
ATOM 2328 O O . GLU A 1 292 ? -46.446 -34.646 119.854 1.00 73.19 292 GLU A O 1
ATOM 2333 N N . TRP A 1 293 ? -44.439 -35.413 120.520 1.00 77.06 293 TRP A N 1
ATOM 2334 C CA . TRP A 1 293 ? -43.748 -35.030 119.292 1.00 77.06 293 TRP A CA 1
ATOM 2335 C C . TRP A 1 293 ? -44.308 -35.779 118.072 1.00 77.06 293 TRP A C 1
ATOM 2337 O O . TRP A 1 293 ? -44.348 -37.011 118.044 1.00 77.06 293 TRP A O 1
ATOM 234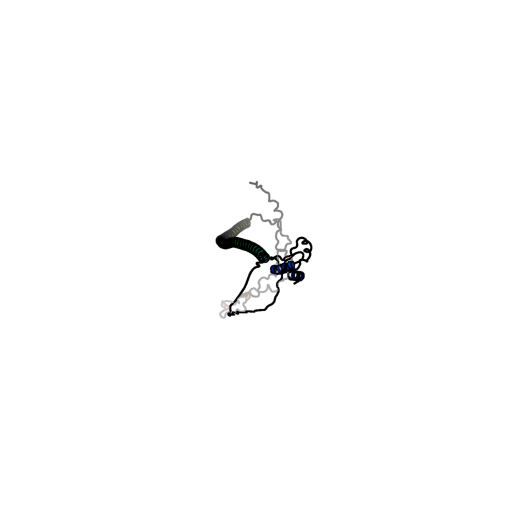7 N N . THR A 1 294 ? -44.670 -35.040 117.018 1.00 68.25 294 THR A N 1
ATOM 2348 C CA . THR A 1 294 ? -45.101 -35.605 115.730 1.00 68.25 294 THR A CA 1
ATOM 2349 C C . THR A 1 294 ? -44.057 -35.333 114.649 1.00 68.25 294 THR A C 1
ATOM 2351 O O . THR A 1 294 ? -43.534 -34.225 114.527 1.00 68.25 294 THR A O 1
ATOM 2354 N N . ALA A 1 295 ? -43.723 -36.362 113.863 1.00 75.56 295 ALA A N 1
ATOM 2355 C CA . ALA A 1 295 ? -42.747 -36.235 112.786 1.00 75.56 295 ALA A CA 1
ATOM 2356 C C . ALA A 1 295 ? -43.242 -35.241 111.713 1.00 75.56 295 ALA A C 1
ATOM 2358 O O . ALA A 1 295 ? -44.416 -35.305 111.334 1.00 75.56 295 ALA A O 1
ATOM 2359 N N . PRO A 1 296 ? -42.372 -34.362 111.175 1.00 76.38 296 PRO A N 1
ATOM 2360 C CA . PRO A 1 296 ? -42.730 -33.479 110.072 1.00 76.38 296 PRO A CA 1
ATOM 2361 C C . PRO A 1 296 ? -43.257 -34.277 108.875 1.00 76.38 296 PRO A C 1
ATOM 2363 O O . PRO A 1 296 ? -42.659 -35.277 108.470 1.00 76.38 296 PRO A O 1
ATOM 2366 N N . THR A 1 297 ? -44.372 -33.843 108.290 1.00 82.00 297 THR A N 1
ATOM 2367 C CA . THR A 1 297 ? -44.885 -34.436 107.056 1.00 82.00 297 THR A CA 1
ATOM 2368 C C . THR A 1 297 ? -44.097 -33.929 105.850 1.00 82.00 297 THR A C 1
ATOM 2370 O O . THR A 1 297 ? -43.951 -32.726 105.636 1.00 82.00 297 THR A O 1
ATOM 2373 N N . ILE A 1 298 ? -43.589 -34.854 105.034 1.00 75.56 298 ILE A N 1
ATOM 2374 C CA . ILE A 1 298 ? -42.942 -34.562 103.751 1.00 75.56 298 ILE A CA 1
ATOM 2375 C C . ILE A 1 298 ? -43.879 -34.922 102.598 1.00 75.56 298 ILE A C 1
ATOM 2377 O O . ILE A 1 298 ? -44.722 -35.817 102.696 1.00 75.56 298 ILE A O 1
ATOM 2381 N N . SER A 1 299 ? -43.739 -34.224 101.471 1.00 75.44 299 SER A N 1
ATOM 2382 C CA . SER A 1 299 ? -44.525 -34.517 100.272 1.00 75.44 299 SER A CA 1
ATOM 2383 C C . SER A 1 299 ? -44.182 -35.903 99.732 1.00 75.44 299 SER A C 1
ATOM 2385 O O . SER A 1 299 ? -43.016 -36.181 99.443 1.00 75.44 299 SER A O 1
ATOM 2387 N N . ASN A 1 300 ? -45.196 -36.745 99.542 1.00 76.06 300 ASN A N 1
ATOM 2388 C CA . ASN A 1 300 ? -45.016 -38.072 98.975 1.00 76.06 300 ASN A CA 1
ATOM 2389 C C . ASN A 1 300 ? -44.592 -37.971 97.502 1.00 76.06 300 ASN A C 1
ATOM 2391 O O . ASN A 1 300 ? -45.325 -37.434 96.669 1.00 76.06 300 ASN A O 1
ATOM 2395 N N . THR A 1 301 ? -43.426 -38.516 97.168 1.00 75.62 301 THR A N 1
ATOM 2396 C CA . THR A 1 301 ? -42.899 -38.537 95.796 1.00 75.62 301 THR A CA 1
ATOM 2397 C C . THR A 1 301 ? -43.737 -39.403 94.849 1.00 75.62 301 THR A C 1
ATOM 2399 O O . THR A 1 301 ? -43.699 -39.190 93.636 1.00 75.62 301 THR A O 1
ATOM 2402 N N . GLU A 1 302 ? -44.532 -40.341 95.375 1.00 73.88 302 GLU A N 1
ATOM 2403 C CA . GLU A 1 302 ? -45.430 -41.192 94.588 1.00 73.88 302 GLU A CA 1
ATOM 2404 C C . GLU A 1 302 ? -46.779 -40.529 94.261 1.00 73.88 302 GLU A C 1
ATOM 2406 O O . GLU A 1 302 ? -47.486 -40.984 93.356 1.00 73.88 302 GLU A O 1
ATOM 2411 N N . TYR A 1 303 ? -47.128 -39.417 94.921 1.00 79.06 303 TYR A N 1
ATOM 2412 C CA . TYR A 1 303 ? -48.350 -38.673 94.620 1.00 79.06 303 TYR A CA 1
ATOM 2413 C C . TYR A 1 303 ? -48.196 -37.867 93.320 1.00 79.06 303 TYR A C 1
ATOM 2415 O O . TYR A 1 303 ? -47.629 -36.775 93.281 1.00 79.06 303 TYR A O 1
ATOM 2423 N N . LYS A 1 304 ? -48.753 -38.394 92.226 1.00 70.44 304 LYS A N 1
ATOM 2424 C CA . LYS A 1 304 ? -48.666 -37.808 90.874 1.00 70.44 304 LYS A CA 1
ATOM 2425 C C . LYS A 1 304 ? -49.797 -36.814 90.539 1.00 70.44 304 LYS A C 1
ATOM 2427 O O . LYS A 1 304 ? -49.988 -36.466 89.373 1.00 70.44 304 LYS A O 1
ATOM 2432 N N . GLY A 1 305 ? -50.537 -36.328 91.542 1.00 73.69 305 GLY A N 1
ATOM 2433 C CA . GLY A 1 305 ? -51.658 -35.393 91.365 1.00 73.69 305 GLY A CA 1
ATOM 2434 C C . GLY A 1 305 ? -52.928 -36.050 90.801 1.00 73.69 305 GLY A C 1
ATOM 2435 O O . GLY A 1 305 ? -52.948 -37.260 90.600 1.00 73.69 305 GLY A O 1
ATOM 2436 N N . PRO A 1 306 ? -54.007 -35.289 90.531 1.00 70.62 306 PRO A N 1
ATOM 2437 C CA . PRO A 1 306 ? -55.252 -35.855 90.016 1.00 70.62 306 PRO A CA 1
ATOM 2438 C C . PRO A 1 306 ? -55.033 -36.495 88.639 1.00 70.62 306 PRO A C 1
ATOM 2440 O O . PRO A 1 306 ? -54.557 -35.847 87.703 1.00 70.62 306 PRO A O 1
ATOM 2443 N N . TRP A 1 307 ? -55.385 -37.777 88.525 1.00 78.00 307 TRP A N 1
ATOM 2444 C CA . TRP A 1 307 ? -55.239 -38.560 87.297 1.00 78.00 307 TRP A CA 1
ATOM 2445 C C . TRP A 1 307 ? -56.007 -37.919 86.127 1.00 78.00 307 TRP A C 1
ATOM 2447 O O . TRP A 1 307 ? -57.156 -37.501 86.287 1.00 78.00 307 TRP A O 1
ATOM 2457 N N . LYS A 1 308 ? -55.379 -37.855 84.945 1.00 74.31 308 LYS A N 1
ATOM 2458 C CA . LYS A 1 308 ? -56.003 -37.421 83.685 1.00 74.31 308 LYS A CA 1
ATOM 2459 C C . LYS A 1 308 ? -55.808 -38.513 82.627 1.00 74.31 308 LYS A C 1
ATOM 2461 O O . LYS A 1 308 ? -54.677 -38.985 82.501 1.00 74.31 308 LYS A O 1
ATOM 2466 N N . PRO A 1 309 ? -56.850 -38.869 81.855 1.00 78.00 309 PRO A N 1
ATOM 2467 C CA . PRO A 1 309 ? -56.748 -39.893 80.821 1.00 78.00 309 PRO A CA 1
ATOM 2468 C C . PRO A 1 309 ? -55.759 -39.479 79.733 1.00 78.00 309 PRO A C 1
ATOM 2470 O O . PRO A 1 309 ? -55.625 -38.288 79.406 1.00 78.00 309 PRO A O 1
ATOM 2473 N N . LYS A 1 310 ? -55.092 -40.465 79.133 1.00 77.56 310 LYS A N 1
ATOM 2474 C CA . LYS A 1 310 ? -54.289 -40.259 77.925 1.00 77.56 310 LYS A CA 1
ATOM 2475 C C . LYS A 1 310 ? -55.165 -39.711 76.803 1.00 77.56 310 LYS A C 1
ATOM 2477 O O . LYS A 1 310 ? -56.347 -40.014 76.689 1.00 77.56 310 LYS A O 1
ATOM 2482 N N . LYS A 1 311 ? -54.580 -38.857 75.968 1.00 84.44 311 LYS A N 1
ATOM 2483 C CA . LYS A 1 311 ? -55.250 -38.293 74.795 1.00 84.44 311 LYS A CA 1
ATOM 2484 C C . LYS A 1 311 ? -54.906 -39.141 73.574 1.00 84.44 311 LYS A C 1
ATOM 2486 O O . LYS A 1 311 ? -53.732 -39.224 73.219 1.00 84.44 311 LYS A O 1
ATOM 2491 N N . ILE A 1 312 ? -55.907 -39.724 72.923 1.00 80.81 312 ILE A N 1
ATOM 2492 C CA . ILE A 1 312 ? -55.757 -40.447 71.653 1.00 80.81 312 ILE A CA 1
ATOM 2493 C C . ILE A 1 312 ? -56.199 -39.563 70.486 1.00 80.81 312 ILE A C 1
ATOM 2495 O O . ILE A 1 312 ? -56.992 -38.633 70.656 1.00 80.81 312 ILE A O 1
ATOM 2499 N N . LYS A 1 313 ? -55.658 -39.823 69.292 1.00 81.31 313 LYS A N 1
ATOM 2500 C CA . LYS A 1 313 ? -56.070 -39.112 68.076 1.00 81.31 313 LYS A CA 1
ATOM 2501 C C . LYS A 1 313 ? -57.513 -39.470 67.756 1.00 81.31 313 LYS A C 1
ATOM 2503 O O . LYS A 1 313 ? -57.854 -40.647 67.699 1.00 81.31 313 LYS A O 1
ATOM 2508 N N . ASN A 1 314 ? -58.334 -38.452 67.546 1.00 82.12 314 ASN A N 1
ATOM 2509 C CA . ASN A 1 314 ? -59.731 -38.637 67.203 1.00 82.12 314 ASN A CA 1
ATOM 2510 C C . ASN A 1 314 ? -59.851 -39.178 65.766 1.00 82.12 314 ASN A C 1
ATOM 2512 O O . ASN A 1 314 ? -59.463 -38.471 64.832 1.00 82.12 314 ASN A O 1
ATOM 2516 N N . PRO A 1 315 ? -60.386 -40.394 65.555 1.00 79.94 315 PRO A N 1
ATOM 2517 C CA . PRO A 1 315 ? -60.569 -40.943 64.212 1.00 79.94 315 PRO A CA 1
ATOM 2518 C C . PRO A 1 315 ? -61.574 -40.140 63.371 1.00 79.94 315 PRO A C 1
ATOM 2520 O O . PRO A 1 315 ? -61.495 -40.171 62.147 1.00 79.94 315 PRO A O 1
ATOM 2523 N N . ASN A 1 316 ? -62.467 -39.378 64.012 1.00 79.62 316 ASN A N 1
ATOM 2524 C CA . ASN A 1 316 ? -63.476 -38.546 63.354 1.00 79.62 316 ASN A CA 1
ATOM 2525 C C . ASN A 1 316 ? -63.018 -37.092 63.145 1.00 79.62 316 ASN A C 1
ATOM 2527 O O . ASN A 1 316 ? -63.834 -36.237 62.810 1.00 79.62 316 ASN A O 1
ATOM 2531 N N . TYR A 1 317 ? -61.733 -36.779 63.345 1.00 82.31 317 TYR A N 1
ATOM 2532 C CA . TYR A 1 317 ? -61.226 -35.423 63.148 1.00 82.31 317 TYR A CA 1
ATOM 2533 C C . TYR A 1 317 ? -61.250 -35.027 61.667 1.00 82.31 317 TYR A C 1
ATOM 2535 O O . TYR A 1 317 ? -60.501 -35.566 60.852 1.00 82.31 317 TYR A O 1
ATOM 2543 N N . GLN A 1 318 ? -62.076 -34.035 61.329 1.00 76.75 318 GLN A N 1
ATOM 2544 C CA . GLN A 1 318 ? -62.256 -33.557 59.951 1.00 76.75 318 GLN A CA 1
ATOM 2545 C C . GLN A 1 318 ? -61.362 -32.343 59.616 1.00 76.75 318 GLN A C 1
ATOM 2547 O O . GLN A 1 318 ? -61.379 -31.833 58.496 1.00 76.75 318 GLN A O 1
ATOM 2552 N N . GLY A 1 319 ? -60.511 -31.910 60.556 1.00 78.50 319 GLY A N 1
ATOM 2553 C CA . GLY A 1 319 ? -59.669 -30.718 60.422 1.00 78.50 319 GLY A CA 1
ATOM 2554 C C . GLY A 1 319 ? -60.347 -29.465 60.977 1.00 78.50 319 GLY A C 1
ATOM 2555 O O . GLY A 1 319 ? -61.556 -29.436 61.159 1.00 78.50 319 GLY A O 1
ATOM 2556 N N . LYS A 1 320 ? -59.584 -28.396 61.242 1.00 74.75 320 LYS A N 1
ATOM 2557 C CA . LYS A 1 320 ? -60.170 -27.116 61.684 1.00 74.75 320 LYS A CA 1
ATOM 2558 C C . LYS A 1 320 ? -61.082 -26.554 60.593 1.00 74.75 320 LYS A C 1
ATOM 2560 O O . LYS A 1 320 ? -60.589 -26.187 59.521 1.00 74.75 320 LYS A O 1
ATOM 2565 N N . TRP A 1 321 ? -62.376 -26.451 60.881 1.00 78.25 321 TRP A N 1
ATOM 2566 C CA . TRP A 1 321 ? -63.367 -25.929 59.944 1.00 78.25 321 TRP A CA 1
ATOM 2567 C C . TRP A 1 321 ? -62.992 -24.529 59.413 1.00 78.25 321 TRP A C 1
ATOM 2569 O O . TRP A 1 321 ? -62.598 -23.638 60.172 1.00 78.25 321 TRP A O 1
ATOM 2579 N N . LYS A 1 322 ? -63.123 -24.320 58.095 1.00 73.69 322 LYS A N 1
ATOM 2580 C CA . LYS A 1 322 ? -62.953 -23.016 57.428 1.00 73.69 322 LYS A CA 1
ATOM 2581 C C . LYS A 1 322 ? -64.224 -22.670 56.653 1.00 73.69 322 LYS A C 1
ATOM 2583 O O . LYS A 1 322 ? -64.670 -23.463 55.827 1.00 73.69 322 LYS A O 1
ATOM 2588 N N . ALA A 1 323 ? -64.763 -21.473 56.891 1.00 71.31 323 ALA A N 1
ATOM 2589 C CA . ALA A 1 323 ? -65.911 -20.950 56.153 1.00 71.31 323 ALA A CA 1
ATOM 2590 C C . ALA A 1 323 ? -65.613 -20.891 54.646 1.00 71.31 323 ALA A C 1
ATOM 2592 O O . ALA A 1 323 ? -64.533 -20.453 54.236 1.00 71.31 323 ALA A O 1
ATOM 2593 N N . GLN A 1 324 ? -66.574 -21.329 53.834 1.00 68.12 324 GLN A N 1
ATOM 2594 C CA . GLN A 1 324 ? -66.460 -21.292 52.380 1.00 68.12 324 GLN A CA 1
ATOM 2595 C C . GLN A 1 324 ? -66.488 -19.837 51.873 1.00 68.12 324 GLN A C 1
ATOM 2597 O O . GLN A 1 324 ? -67.039 -18.937 52.511 1.00 68.12 324 GLN A O 1
ATOM 2602 N N . ILE A 1 325 ? -65.825 -19.586 50.744 1.00 66.56 325 ILE A N 1
ATOM 2603 C CA . ILE A 1 325 ? -65.756 -18.253 50.133 1.00 66.56 325 ILE A CA 1
ATOM 2604 C C . ILE A 1 325 ? -67.085 -17.984 49.420 1.00 66.56 325 ILE A C 1
ATOM 2606 O O . ILE A 1 325 ? -67.485 -18.767 48.558 1.00 66.56 325 ILE A O 1
ATOM 2610 N N . ALA A 1 326 ? -67.741 -16.859 49.721 1.00 59.72 326 ALA A N 1
ATOM 2611 C CA . ALA A 1 326 ? -68.927 -16.438 48.984 1.00 59.72 326 ALA A CA 1
ATOM 2612 C C . ALA A 1 326 ? -68.508 -15.943 47.594 1.00 59.72 326 ALA A C 1
ATOM 2614 O O . ALA A 1 326 ? -68.061 -14.809 47.427 1.00 59.72 326 ALA A O 1
ATOM 2615 N N . HIS A 1 327 ? -68.684 -16.768 46.561 1.00 54.59 327 HIS A N 1
ATOM 2616 C CA . HIS A 1 327 ? -68.419 -16.345 45.179 1.00 54.59 327 HIS A CA 1
ATOM 2617 C C . HIS A 1 327 ? -69.430 -15.289 44.673 1.00 54.59 327 HIS A C 1
ATOM 2619 O O . HIS A 1 327 ? -69.206 -14.633 43.658 1.00 54.59 327 HIS A O 1
ATOM 2625 N N . LYS A 1 328 ? -70.537 -15.081 45.398 1.00 55.66 328 LYS A N 1
ATOM 2626 C CA . LYS A 1 328 ? -71.709 -14.326 44.931 1.00 55.66 328 LYS A CA 1
ATOM 2627 C C . LYS A 1 328 ? -71.586 -12.797 44.949 1.00 55.66 328 LYS A C 1
ATOM 2629 O O . LYS A 1 328 ? -72.440 -12.140 44.366 1.00 55.66 328 LYS A O 1
ATOM 2634 N N . LEU A 1 329 ? -70.567 -12.213 45.584 1.00 53.50 329 LEU A N 1
ATOM 2635 C CA . LEU A 1 329 ? -70.512 -10.753 45.794 1.00 53.50 329 LEU A CA 1
ATOM 2636 C C . LEU A 1 329 ? -69.610 -9.972 44.825 1.00 53.50 329 LEU A C 1
ATOM 2638 O O . LEU A 1 329 ? -69.607 -8.747 44.872 1.00 53.50 329 LEU A O 1
ATOM 2642 N N . LEU A 1 330 ? -68.884 -10.626 43.912 1.00 50.34 330 LEU A N 1
ATOM 2643 C CA . LEU A 1 330 ? -67.958 -9.913 43.014 1.00 50.34 330 LEU A CA 1
ATOM 2644 C C . LEU A 1 330 ? -68.578 -9.385 41.712 1.00 50.34 330 LEU A C 1
ATOM 2646 O O . LEU A 1 330 ? -67.908 -8.656 40.988 1.00 50.34 330 LEU A O 1
ATOM 2650 N N . GLN A 1 331 ? -69.832 -9.718 41.392 1.00 47.47 331 GLN A N 1
ATOM 2651 C CA . GLN A 1 331 ? -70.432 -9.332 40.104 1.00 47.47 331 GLN A CA 1
ATOM 2652 C C . GLN A 1 331 ? -71.186 -7.991 40.117 1.00 47.47 331 GLN A C 1
ATOM 2654 O O . GLN A 1 331 ? -71.504 -7.486 39.046 1.00 47.47 331 GLN A O 1
ATOM 2659 N N . ASN A 1 332 ? -71.425 -7.368 41.279 1.00 51.69 332 ASN A N 1
ATOM 2660 C CA . ASN A 1 332 ? -72.353 -6.227 41.370 1.00 51.69 332 ASN A CA 1
ATOM 2661 C C . ASN A 1 332 ? -71.736 -4.869 41.747 1.00 51.69 332 ASN A C 1
ATOM 2663 O O . ASN A 1 332 ? -72.484 -3.946 42.057 1.00 51.69 332 ASN A O 1
ATOM 2667 N N . THR A 1 333 ? -70.412 -4.689 41.697 1.00 47.03 333 THR A N 1
ATOM 2668 C CA . THR A 1 333 ? -69.801 -3.385 42.043 1.00 47.03 333 THR A CA 1
ATOM 2669 C C . THR A 1 333 ? -69.038 -2.680 40.924 1.00 47.03 333 THR A C 1
ATOM 2671 O O . THR A 1 333 ? -68.625 -1.542 41.124 1.00 47.03 333 THR A O 1
ATOM 2674 N N . TYR A 1 334 ? -68.938 -3.241 39.715 1.00 48.22 334 TYR A N 1
ATOM 2675 C CA . TYR A 1 334 ? -68.446 -2.479 38.559 1.00 48.22 334 TYR A CA 1
ATOM 2676 C C . TYR A 1 334 ? -69.605 -1.826 37.798 1.00 48.22 334 TYR A C 1
ATOM 2678 O O . TYR A 1 334 ? -70.075 -2.319 36.777 1.00 48.22 334 TYR A O 1
ATOM 2686 N N . LYS A 1 335 ? -70.067 -0.679 38.307 1.00 51.25 335 LYS A N 1
ATOM 2687 C CA . LYS A 1 335 ? -70.776 0.316 37.496 1.00 51.25 335 LYS A CA 1
ATOM 2688 C C . LYS A 1 335 ? -69.709 1.287 36.980 1.00 51.25 335 LYS A C 1
ATOM 2690 O O . LYS A 1 335 ? -69.194 2.052 37.792 1.00 51.25 335 LYS A O 1
ATOM 2695 N N . PRO A 1 336 ? -69.325 1.260 35.692 1.00 48.47 336 PRO A N 1
ATOM 2696 C CA . PRO A 1 336 ? -68.364 2.220 35.176 1.00 48.47 336 PRO A CA 1
ATOM 2697 C C . PRO A 1 336 ? -69.040 3.593 35.170 1.00 48.47 336 PRO A C 1
ATOM 2699 O O . PRO A 1 336 ? -69.895 3.880 34.334 1.00 48.47 336 PRO A O 1
ATOM 2702 N N . THR A 1 337 ? -68.719 4.434 36.149 1.00 53.22 337 THR A N 1
ATOM 2703 C CA . THR A 1 337 ? -68.978 5.868 36.040 1.00 53.22 337 THR A CA 1
ATOM 2704 C C . THR A 1 337 ? -68.014 6.410 34.999 1.00 53.22 337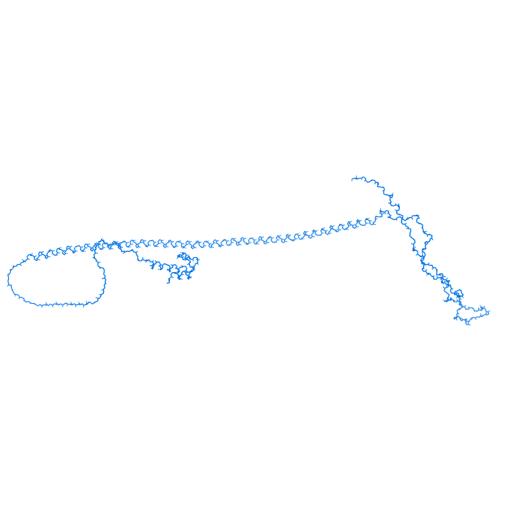 THR A C 1
ATOM 2706 O O . THR A 1 337 ? -66.802 6.246 35.138 1.00 53.22 337 THR A O 1
ATOM 2709 N N . GLY A 1 338 ? -68.582 6.967 33.929 1.00 57.31 338 GLY A N 1
ATOM 2710 C CA . GLY A 1 338 ? -67.863 7.433 32.753 1.00 57.31 338 GLY A CA 1
ATOM 2711 C C . GLY A 1 338 ? -66.675 8.322 33.099 1.00 57.31 338 GLY A C 1
ATOM 2712 O O . GLY A 1 338 ? -66.815 9.321 33.799 1.00 57.31 338 GLY A O 1
ATOM 2713 N N . LEU A 1 339 ? -65.517 7.947 32.567 1.00 48.84 339 LEU A N 1
ATOM 2714 C CA . LEU A 1 339 ? -64.471 8.897 32.234 1.00 48.84 339 LEU A CA 1
ATOM 2715 C C . LEU A 1 339 ? -64.686 9.262 30.768 1.00 48.84 339 LEU A C 1
ATOM 2717 O O . LEU A 1 339 ? -64.414 8.465 29.870 1.00 48.84 339 LEU A O 1
ATOM 2721 N N . GLU A 1 340 ? -65.248 10.448 30.555 1.00 50.62 340 GLU A N 1
ATOM 2722 C CA . GLU A 1 340 ? -65.128 11.145 29.283 1.00 50.62 340 GLU A CA 1
ATOM 2723 C C . GLU A 1 340 ? -63.640 11.369 28.996 1.00 50.62 340 GLU A C 1
ATOM 2725 O O . GLU A 1 340 ? -62.862 11.748 29.874 1.00 50.62 340 GLU A O 1
ATOM 2730 N N . ALA A 1 341 ? -63.254 11.056 27.763 1.00 46.28 341 ALA A N 1
ATOM 2731 C CA . ALA A 1 341 ? -61.932 11.320 27.232 1.00 46.28 341 ALA A CA 1
ATOM 2732 C C . ALA A 1 341 ? -61.697 12.838 27.162 1.00 46.28 341 ALA A C 1
ATOM 2734 O O . ALA A 1 341 ? -62.517 13.553 26.583 1.00 46.28 341 ALA A O 1
ATOM 2735 N N . CYS A 1 342 ? -60.576 13.295 27.723 1.00 38.47 342 CYS A N 1
ATOM 2736 C CA . CYS A 1 342 ? -59.965 14.586 27.406 1.00 38.47 342 CYS A CA 1
ATOM 2737 C C . CYS A 1 342 ? -58.846 14.385 26.387 1.00 38.47 342 CYS A C 1
ATOM 2739 O O . CYS A 1 342 ? -58.103 13.384 26.534 1.00 38.47 342 CYS A O 1
#

Organism: NCBI:txid2182728

InterPro domains:
  IPR001580 Calreticulin/calnexin [PF00262] (236-326)
  IPR001580 Calreticulin/calnexin [PR00626] (246-259)
  IPR001580 Calreticulin/calnexin [PR00626] (274-296)
  IPR001580 Calreticulin/calnexin [PR00626] (312-331)
  IPR001580 Calreticulin/calnexin [PTHR11073] (217-324)
  IPR009033 Calreticulin/calnexin, P domain superfamily [G3DSA:2.10.250.10] (236-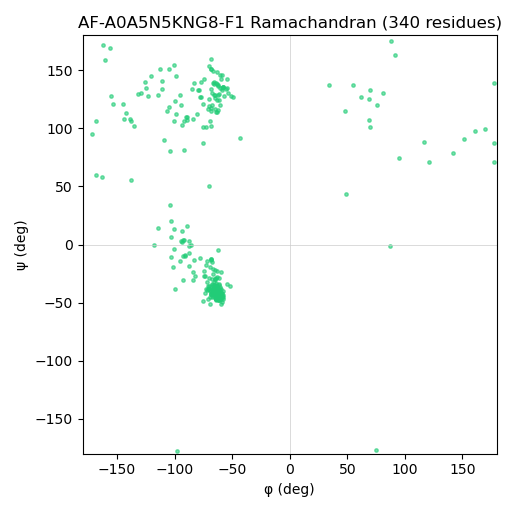335)
  IPR009033 Calreticulin/calnexin, P domain superfamily [SSF63887] (232-325)
  IPR023352 Membrane associated eicosanoid/glutathione metabolism-like domain superfamily [G3DSA:1.20.120.550] (1-101)
  IPR023352 Membrane associated eicosanoid/glutathione metabolism-like domain superfamily [SSF161084] (2-37)

Foldseek 3Di:
DDLVVLCVVQVPDPPDQFDDVVPGVCRVVSVVVSVVVVVVPDDDDDDPDDDPPDDDDDDDDDDDDDDDDDDDDDDDDDDDDDDDDDDDDDDPVVVVVVVVVVVVVVVVVVVVVVVVVVVVVVVVVVVVVVVVVVVVVVVVVVVVVVVVVVVVVVVVVVVVVVVVVVVVVVVVVVVVVVVVVVVVVVVVVVVVVVVVVVVVVVVVVVVVVVVVVVVVVVVVVVVVVVVVVVCPPDDPLFDFDPPFDDDPLADADQWDFDPPQDDDPCLVVDDQWDFDPPDDDDPPDDCVPPNDDGGDIDGDPSNPDDDDGDIDGDPRHPHDDDGDTDNPPPPPPPPPPDDDDD

Secondary structure (DSSP, 8-state):
--HHHHHHHTT--TT--S--TTT-TTHHHHHHHHHHHHHH-----S-SS---S---------------------------------------HHHHHHHHHHHHHHHHHHHHHHHHHHHHHHHHHHHHHHHHHHHHHHHHHHHHHHHHHHHHHHHHHHHHHHHHHHHHHHHHHHHHHHHHHHHHHHHHHHHHHHHHHHHHHHHHHHHHHHHHHHHHHHHHHHHHHHHHHT---S--S-PBPTT-PPPTT-B--SEEE-SS-PPPTTSSSS-SEEE-TT----TT--TTTS-S--PPEEE-TT---S--PPEEEPTTB--S--PPB-GGGSSSS---------